Protein AF-A0A8A1M242-F1 (afdb_monomer_lite)

Structure (mmCIF, N/CA/C/O backbone):
data_AF-A0A8A1M242-F1
#
_entry.id   AF-A0A8A1M242-F1
#
loop_
_atom_site.group_PDB
_atom_site.id
_atom_site.type_symbol
_atom_site.label_atom_id
_atom_site.label_alt_id
_atom_site.label_comp_id
_atom_site.label_asym_id
_atom_site.label_entity_id
_atom_site.label_seq_id
_atom_site.pdbx_PDB_ins_code
_atom_site.Cartn_x
_atom_site.Cartn_y
_atom_site.Cartn_z
_atom_site.occupancy
_atom_site.B_iso_or_equiv
_atom_site.auth_seq_id
_atom_site.auth_comp_id
_atom_site.auth_asym_id
_atom_site.auth_atom_id
_atom_site.pdbx_PDB_model_num
ATOM 1 N N . MET A 1 1 ? -30.948 -36.887 -4.371 1.00 48.62 1 MET A N 1
ATOM 2 C CA . MET A 1 1 ? -30.759 -35.606 -3.647 1.00 48.62 1 MET A CA 1
ATOM 3 C C . MET A 1 1 ? -30.491 -34.447 -4.625 1.00 48.62 1 MET A C 1
ATOM 5 O O . MET A 1 1 ? -29.521 -33.726 -4.462 1.00 48.62 1 MET A O 1
ATOM 9 N N . THR A 1 2 ? -31.333 -34.238 -5.645 1.00 55.94 2 THR A N 1
ATOM 10 C CA . THR A 1 2 ? -31.097 -33.235 -6.718 1.00 55.94 2 THR A CA 1
ATOM 11 C C . THR A 1 2 ? -32.214 -32.189 -6.853 1.00 55.94 2 THR A C 1
ATOM 13 O O . THR A 1 2 ? -31.964 -31.091 -7.342 1.00 55.94 2 THR A O 1
ATOM 16 N N . SER A 1 3 ? -33.420 -32.447 -6.335 1.00 54.94 3 SER A N 1
ATOM 17 C CA . SER A 1 3 ? -34.558 -31.514 -6.439 1.00 54.94 3 SER A CA 1
ATOM 18 C C . SER A 1 3 ? -34.415 -30.244 -5.586 1.00 54.94 3 SER A C 1
ATOM 20 O O . SER A 1 3 ? -34.925 -29.191 -5.954 1.00 54.94 3 SER A O 1
ATOM 22 N N . HIS A 1 4 ? -33.683 -30.303 -4.467 1.00 60.66 4 HIS A N 1
ATOM 23 C CA . HIS A 1 4 ? -33.480 -29.142 -3.586 1.00 60.66 4 HIS A CA 1
ATOM 24 C C . HIS A 1 4 ? -32.588 -28.062 -4.225 1.00 60.66 4 HIS A C 1
ATOM 26 O O . HIS A 1 4 ? -32.763 -26.873 -3.965 1.00 60.66 4 HIS A O 1
ATOM 32 N N . HIS A 1 5 ? -31.654 -28.473 -5.090 1.00 63.88 5 HIS A N 1
ATOM 33 C CA . HIS A 1 5 ? -30.731 -27.570 -5.777 1.00 63.88 5 HIS A CA 1
ATOM 34 C C . HIS A 1 5 ? -31.427 -26.797 -6.908 1.00 63.88 5 HIS A C 1
ATOM 36 O O . HIS A 1 5 ? -31.268 -25.582 -7.012 1.00 63.88 5 HIS A O 1
ATOM 42 N N . MET A 1 6 ? -32.288 -27.471 -7.680 1.00 62.22 6 MET A N 1
ATOM 43 C CA . MET A 1 6 ? -33.086 -26.837 -8.738 1.00 62.22 6 MET A CA 1
ATOM 44 C C . MET A 1 6 ? -34.049 -25.781 -8.176 1.00 62.22 6 MET A C 1
ATOM 46 O O . MET A 1 6 ? -34.110 -24.669 -8.693 1.00 62.22 6 MET A O 1
ATOM 50 N N . ASN A 1 7 ? -34.719 -26.073 -7.055 1.00 66.94 7 ASN A N 1
ATOM 51 C CA . ASN A 1 7 ? -35.628 -25.121 -6.406 1.00 66.94 7 ASN A CA 1
ATOM 52 C C . ASN A 1 7 ? -34.893 -23.894 -5.832 1.00 66.94 7 ASN A C 1
ATOM 54 O O . ASN A 1 7 ? -35.428 -22.783 -5.854 1.00 66.94 7 ASN A O 1
ATOM 58 N N . SER A 1 8 ? -33.655 -24.071 -5.356 1.00 67.56 8 SER A N 1
ATOM 59 C CA . SER A 1 8 ? -32.801 -22.969 -4.891 1.00 67.56 8 SER A CA 1
ATOM 60 C C . SER A 1 8 ? -32.430 -22.026 -6.040 1.00 67.56 8 SER A C 1
ATOM 62 O O . SER A 1 8 ? -32.587 -20.808 -5.926 1.00 67.56 8 SER A O 1
ATOM 64 N N . PHE A 1 9 ? -32.040 -22.582 -7.191 1.00 77.88 9 PHE A N 1
ATOM 65 C CA . PHE A 1 9 ? -31.664 -21.797 -8.366 1.00 77.88 9 PHE A CA 1
ATOM 66 C C . PHE A 1 9 ? -32.850 -21.022 -8.953 1.00 77.88 9 PHE A C 1
ATOM 68 O O . PHE A 1 9 ? -32.743 -19.823 -9.204 1.00 77.88 9 PHE A O 1
ATOM 75 N N . THR A 1 10 ? -34.023 -21.652 -9.070 1.00 81.69 10 THR A N 1
ATOM 76 C CA . THR A 1 10 ? -35.249 -20.966 -9.516 1.00 81.69 10 THR A CA 1
ATOM 77 C C . THR A 1 10 ? -35.659 -19.837 -8.564 1.00 81.69 10 THR A C 1
ATOM 79 O O . THR A 1 10 ? -36.164 -18.806 -9.004 1.00 81.69 10 THR A O 1
ATOM 82 N N . THR A 1 11 ? -35.416 -19.993 -7.261 1.00 84.00 11 THR A N 1
ATOM 83 C CA . THR A 1 11 ? -35.696 -18.945 -6.266 1.00 84.00 11 THR A CA 1
ATOM 84 C C . THR A 1 11 ? -34.719 -17.776 -6.390 1.00 84.00 11 THR A C 1
ATOM 86 O O . THR A 1 11 ? -35.129 -16.619 -6.304 1.00 84.00 11 THR A O 1
ATOM 89 N N . LEU A 1 12 ? -33.437 -18.059 -6.632 1.00 78.25 12 LEU A N 1
ATOM 90 C CA . LEU A 1 12 ? -32.413 -17.041 -6.876 1.00 78.25 12 LEU A CA 1
ATOM 91 C C . LEU A 1 12 ? -32.705 -16.241 -8.149 1.00 78.25 12 LEU A C 1
ATOM 93 O O . LEU A 1 12 ? -32.647 -15.014 -8.104 1.00 78.25 12 LEU A O 1
ATOM 97 N N . ILE A 1 13 ? -33.095 -16.911 -9.237 1.00 85.94 13 ILE A N 1
ATOM 98 C CA . ILE A 1 13 ? -33.468 -16.256 -10.500 1.00 85.94 13 ILE A CA 1
ATOM 99 C C . ILE A 1 13 ? -34.644 -15.301 -10.288 1.00 85.94 13 ILE A C 1
ATOM 101 O O . ILE A 1 13 ? -34.537 -14.125 -10.617 1.00 85.94 13 ILE A O 1
ATOM 105 N N . LYS A 1 14 ? -35.727 -15.757 -9.647 1.00 85.44 14 LYS A N 1
ATOM 106 C CA . LYS A 1 14 ? -36.902 -14.906 -9.392 1.00 85.44 14 LYS A CA 1
ATOM 107 C C . LYS A 1 14 ? -36.576 -13.694 -8.516 1.00 85.44 14 LYS A C 1
ATOM 109 O O . LYS A 1 14 ? -37.134 -12.618 -8.711 1.00 85.44 14 LYS A O 1
ATOM 114 N N . ARG A 1 15 ? -35.670 -13.847 -7.541 1.00 86.56 15 ARG A N 1
ATOM 115 C CA . ARG A 1 15 ? -35.213 -12.725 -6.702 1.00 86.56 15 ARG A CA 1
ATOM 116 C C . ARG A 1 15 ? -34.335 -11.748 -7.478 1.00 86.56 15 ARG A C 1
ATOM 118 O O . ARG A 1 15 ? -34.424 -10.552 -7.218 1.00 86.56 15 ARG A O 1
ATOM 125 N N . LEU A 1 16 ? -33.518 -12.243 -8.406 1.00 74.38 16 LEU A N 1
ATOM 126 C CA . LEU A 1 16 ? -32.710 -11.412 -9.296 1.00 74.38 16 LEU A CA 1
ATOM 127 C C . LEU A 1 16 ? -33.595 -10.616 -10.254 1.00 74.38 16 LEU A C 1
ATOM 129 O O . LEU A 1 16 ? -33.454 -9.400 -10.298 1.00 74.38 16 LEU A O 1
ATOM 133 N N . GLU A 1 17 ? -34.562 -11.261 -10.910 1.00 85.62 17 GLU A N 1
ATOM 134 C CA . GLU A 1 17 ? -35.520 -10.594 -11.803 1.00 85.62 17 GLU A CA 1
ATOM 135 C C . GLU A 1 17 ? -36.321 -9.504 -11.073 1.00 85.62 17 GLU A C 1
ATOM 137 O O . GLU A 1 17 ? -36.442 -8.382 -11.567 1.00 85.62 17 GLU A O 1
ATOM 142 N N . ALA A 1 18 ? -36.789 -9.788 -9.851 1.00 81.31 18 ALA A N 1
ATOM 143 C CA . ALA A 1 18 ? -37.484 -8.805 -9.018 1.00 81.31 18 ALA A CA 1
ATOM 144 C C . ALA A 1 18 ? -36.582 -7.632 -8.585 1.00 81.31 18 ALA A C 1
ATOM 146 O O . ALA A 1 18 ? -37.064 -6.511 -8.411 1.00 81.31 18 ALA A O 1
ATOM 147 N N . ALA A 1 19 ? -35.281 -7.870 -8.395 1.00 68.19 19 ALA A N 1
ATOM 148 C CA . ALA A 1 19 ? -34.331 -6.820 -8.042 1.00 68.19 19 ALA A CA 1
ATOM 149 C C . ALA A 1 19 ? -34.019 -5.906 -9.238 1.00 68.19 19 ALA A C 1
ATOM 151 O O . ALA A 1 19 ? -33.952 -4.691 -9.056 1.00 68.19 19 ALA A O 1
ATOM 152 N N . THR A 1 20 ? -33.884 -6.457 -10.449 1.00 74.38 20 THR A N 1
ATOM 153 C CA . THR A 1 20 ? -33.699 -5.664 -11.677 1.00 74.38 20 THR A CA 1
ATOM 154 C C . THR A 1 20 ? -34.943 -4.864 -12.044 1.00 74.38 20 THR A C 1
ATOM 156 O O . THR A 1 20 ? -34.809 -3.682 -12.334 1.00 74.38 20 THR A O 1
ATOM 159 N N . SER A 1 21 ? -36.147 -5.432 -11.908 1.00 84.00 21 SER A N 1
ATOM 160 C CA . SER A 1 21 ? -37.397 -4.696 -12.158 1.00 84.00 21 SER A CA 1
ATOM 161 C C . SER A 1 21 ? -37.551 -3.481 -11.231 1.00 84.00 21 SER A C 1
ATOM 163 O O . SER A 1 21 ? -37.902 -2.397 -11.686 1.00 84.00 21 SER A O 1
ATOM 165 N N . ARG A 1 22 ? -37.181 -3.608 -9.947 1.00 77.38 22 ARG A N 1
ATOM 166 C CA . ARG A 1 22 ? -37.160 -2.461 -9.018 1.00 77.38 22 ARG A CA 1
ATOM 167 C C . ARG A 1 22 ? -36.118 -1.408 -9.390 1.00 77.38 22 ARG A C 1
ATOM 169 O O . ARG A 1 22 ? -36.325 -0.231 -9.115 1.00 77.38 22 ARG A O 1
ATOM 176 N N . LEU A 1 23 ? -34.988 -1.816 -9.968 1.00 70.12 23 LEU A N 1
ATOM 177 C CA . LEU A 1 23 ? -33.951 -0.885 -10.411 1.00 70.12 23 LEU A CA 1
ATOM 178 C 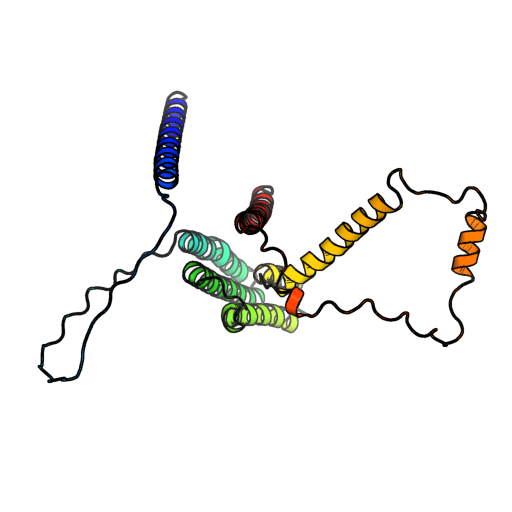C . LEU A 1 23 ? -34.400 -0.101 -11.651 1.00 70.12 23 LEU A C 1
ATOM 180 O O . LEU A 1 23 ? -34.137 1.096 -11.739 1.00 70.12 23 LEU A O 1
ATOM 184 N N . GLU A 1 24 ? -35.102 -0.764 -12.568 1.00 81.88 24 GLU A N 1
ATOM 185 C CA . GLU A 1 24 ? -35.670 -0.156 -13.774 1.00 81.88 24 GLU A CA 1
ATOM 186 C C . GLU A 1 24 ? -36.802 0.827 -13.433 1.00 81.88 24 GLU A C 1
ATOM 188 O O . GLU A 1 24 ? -36.799 1.943 -13.953 1.00 81.88 24 GLU A O 1
ATOM 193 N N . ASP A 1 25 ? -37.675 0.501 -12.472 1.00 66.50 25 ASP A N 1
ATOM 194 C CA . ASP A 1 25 ? -38.709 1.428 -11.974 1.00 66.50 25 ASP A CA 1
ATOM 195 C C . ASP A 1 25 ? -38.108 2.686 -11.319 1.00 66.50 25 ASP A C 1
ATOM 197 O O . ASP A 1 25 ? -38.601 3.802 -11.503 1.00 66.50 25 ASP A O 1
ATOM 201 N N . MET A 1 26 ? -37.008 2.539 -10.572 1.00 63.91 26 MET A N 1
ATOM 202 C CA . MET A 1 26 ? -36.305 3.689 -9.990 1.00 63.91 26 MET A CA 1
ATOM 203 C C . MET A 1 26 ? -35.600 4.540 -11.052 1.00 63.91 26 MET A C 1
ATOM 205 O O . MET A 1 26 ? -35.551 5.762 -10.914 1.00 63.91 26 MET A O 1
ATOM 209 N N . ALA A 1 27 ? -35.065 3.919 -12.106 1.00 64.38 27 ALA A N 1
ATOM 210 C CA . ALA A 1 27 ? -34.426 4.633 -13.208 1.00 64.38 27 ALA A CA 1
ATOM 211 C C . ALA A 1 27 ? -35.451 5.421 -14.044 1.00 64.38 27 ALA A C 1
ATOM 213 O O . ALA A 1 27 ? -35.213 6.591 -14.345 1.00 64.38 27 ALA A O 1
ATOM 214 N N . ALA A 1 28 ? -36.619 4.834 -14.323 1.00 69.31 28 ALA A N 1
ATOM 215 C CA . ALA A 1 28 ? -37.710 5.497 -15.041 1.00 69.31 28 ALA A CA 1
ATOM 216 C C . ALA A 1 28 ? -38.278 6.706 -14.272 1.00 69.31 28 ALA A C 1
ATOM 218 O O . ALA A 1 28 ? -38.616 7.729 -14.868 1.00 69.31 28 ALA A O 1
ATOM 219 N N . SER A 1 29 ? -38.322 6.628 -12.937 1.00 61.94 29 SER A N 1
ATOM 220 C CA . SER A 1 29 ? -38.710 7.756 -12.075 1.00 61.94 29 SER A CA 1
ATOM 221 C C . SER A 1 29 ? -37.699 8.916 -12.125 1.00 61.94 29 SER A C 1
ATOM 223 O O . SER A 1 29 ? -38.072 10.090 -12.042 1.00 61.94 29 SER A O 1
ATOM 225 N N . LEU A 1 30 ? -36.413 8.609 -12.335 1.00 57.72 30 LEU A N 1
ATOM 226 C CA . LEU A 1 30 ? -35.355 9.616 -12.442 1.00 57.72 30 LEU A CA 1
ATOM 227 C C . LEU A 1 30 ? -35.361 10.341 -13.801 1.00 57.72 30 LEU A C 1
ATOM 229 O O . LEU A 1 30 ? -35.019 11.520 -13.856 1.00 57.72 30 LEU A O 1
ATOM 233 N N . GLU A 1 31 ? -35.777 9.671 -14.880 1.00 53.44 31 GLU A N 1
ATOM 234 C CA . GLU A 1 31 ? -35.893 10.277 -16.218 1.00 53.44 31 GLU A CA 1
ATOM 235 C C . GLU A 1 31 ? -37.149 11.149 -16.393 1.00 53.44 31 GLU A C 1
ATOM 237 O O . GLU A 1 31 ? -37.150 12.053 -17.226 1.00 53.44 31 GLU A O 1
ATOM 242 N N . ALA A 1 32 ? -38.188 10.962 -15.572 1.00 50.41 32 ALA A N 1
ATOM 243 C CA . ALA A 1 32 ? -39.408 11.779 -15.610 1.00 50.41 32 ALA A CA 1
ATOM 244 C C . ALA A 1 32 ? -39.284 13.146 -14.895 1.00 50.41 32 ALA A C 1
ATOM 246 O O . ALA A 1 32 ? -40.217 13.949 -14.921 1.00 50.41 32 ALA A O 1
ATOM 247 N N . SER A 1 33 ? -38.139 13.433 -14.267 1.00 45.66 33 SER A N 1
ATOM 248 C CA . SER A 1 33 ? -37.928 14.617 -13.424 1.00 45.66 33 SER A CA 1
ATOM 249 C C . SER A 1 33 ? -37.010 15.653 -14.086 1.00 45.66 33 SER A C 1
ATOM 251 O O . SER A 1 33 ? -35.925 15.927 -13.587 1.00 45.66 33 SER A O 1
ATOM 253 N N . ASN A 1 34 ? -37.441 16.243 -15.203 1.00 47.62 34 ASN A N 1
ATOM 254 C CA . ASN A 1 34 ? -36.868 17.487 -15.735 1.00 47.62 34 ASN A CA 1
ATOM 255 C C . ASN A 1 34 ? -37.971 18.355 -16.360 1.00 47.62 34 ASN A C 1
ATOM 257 O O . ASN A 1 34 ? -38.627 17.915 -17.306 1.00 47.62 34 ASN A O 1
ATOM 261 N N . PRO A 1 35 ? -38.113 19.613 -15.909 1.00 45.44 35 PRO A N 1
ATOM 262 C CA . PRO A 1 35 ? -38.472 20.684 -16.826 1.00 45.44 35 PRO A CA 1
ATOM 263 C C . PRO A 1 35 ? -37.499 21.873 -16.756 1.00 45.44 35 PRO A C 1
ATOM 265 O O . PRO A 1 35 ? -36.984 22.254 -15.706 1.00 45.44 35 PRO A O 1
ATOM 268 N N . ASP A 1 36 ? -37.276 22.437 -17.937 1.00 37.28 36 ASP A N 1
ATOM 269 C CA . ASP A 1 36 ? -36.370 23.523 -18.301 1.00 37.28 36 ASP A CA 1
ATOM 270 C C . ASP A 1 36 ? -36.993 24.926 -18.053 1.00 37.28 36 ASP A C 1
ATOM 272 O O . ASP A 1 36 ? -38.059 25.210 -18.591 1.00 37.28 36 ASP A O 1
ATOM 276 N N . SER A 1 37 ? -36.279 25.789 -17.301 1.00 36.69 37 SER A N 1
ATOM 277 C CA . SER A 1 37 ? -36.134 27.277 -17.398 1.00 36.69 37 SER A CA 1
ATOM 278 C C . SER A 1 37 ? -37.372 28.249 -17.304 1.00 36.69 37 SER A C 1
ATOM 280 O O . SER A 1 37 ? -38.507 27.796 -17.244 1.00 36.69 37 SER A O 1
ATOM 282 N N . PRO A 1 38 ? -37.221 29.611 -17.278 1.00 54.28 38 PRO A N 1
ATOM 283 C CA . PRO A 1 38 ? -36.787 30.461 -16.138 1.00 54.28 38 PRO A CA 1
ATOM 284 C C . PRO A 1 38 ? -37.611 31.785 -15.889 1.00 54.28 38 PRO A C 1
ATOM 286 O O . PRO A 1 38 ? -38.424 32.187 -16.710 1.00 54.28 38 PRO A O 1
ATOM 289 N N . ALA A 1 39 ? -37.262 32.514 -14.802 1.00 33.06 39 ALA A N 1
ATOM 290 C CA . ALA A 1 39 ? -37.393 33.977 -14.519 1.00 33.06 39 ALA A CA 1
ATOM 291 C C . ALA A 1 39 ? -38.750 34.648 -14.138 1.00 33.06 39 ALA A C 1
ATOM 293 O O . ALA A 1 39 ? -39.709 34.581 -14.896 1.00 33.06 39 ALA A O 1
ATOM 294 N N . ALA A 1 40 ? -38.769 35.411 -13.016 1.00 32.16 40 ALA A N 1
ATOM 295 C CA . ALA A 1 40 ? -39.147 36.849 -12.913 1.00 32.16 40 ALA A CA 1
ATOM 296 C C . ALA A 1 40 ? -39.287 37.378 -11.450 1.00 32.16 40 ALA A C 1
ATOM 298 O O . ALA A 1 40 ? -39.690 36.654 -10.545 1.00 32.16 40 ALA A O 1
ATOM 299 N N . ASP A 1 41 ? -38.935 38.663 -11.289 1.00 28.91 41 ASP A N 1
ATOM 300 C CA . ASP A 1 41 ? -38.817 39.567 -10.123 1.00 28.91 41 ASP A CA 1
ATOM 301 C C . ASP A 1 41 ? -40.033 39.796 -9.188 1.00 28.91 41 ASP A C 1
ATOM 303 O O . ASP A 1 41 ? -41.182 39.624 -9.589 1.00 28.91 41 ASP A O 1
ATOM 307 N N . GLY A 1 42 ? -39.780 40.361 -7.982 1.00 29.91 42 GLY A N 1
ATOM 308 C CA . GLY A 1 42 ? -40.822 41.062 -7.196 1.00 29.91 42 GLY A CA 1
ATOM 309 C C . GLY A 1 42 ? -40.579 41.432 -5.710 1.00 29.91 42 GLY A C 1
ATOM 310 O O . GLY A 1 42 ? -41.264 40.904 -4.850 1.00 29.91 42 GLY A O 1
ATOM 311 N N . ILE A 1 43 ? -39.624 42.332 -5.426 1.00 30.19 43 ILE A N 1
ATOM 312 C CA . ILE A 1 43 ? -39.583 43.492 -4.474 1.00 30.19 43 ILE A CA 1
ATOM 313 C C . ILE A 1 43 ? -40.368 43.524 -3.111 1.00 30.19 43 ILE A C 1
ATOM 315 O O . ILE A 1 43 ? -41.578 43.340 -3.067 1.00 30.19 43 ILE A O 1
ATOM 319 N N . ALA A 1 44 ? -39.654 44.060 -2.084 1.00 32.31 44 ALA A N 1
ATOM 320 C CA . ALA A 1 44 ? -40.051 44.828 -0.859 1.00 32.31 44 ALA A CA 1
ATOM 321 C C . ALA A 1 44 ? -40.497 44.078 0.426 1.00 32.31 44 ALA A C 1
ATOM 323 O O . ALA A 1 44 ? -41.229 43.107 0.354 1.00 32.31 44 ALA A O 1
ATOM 324 N N . ALA A 1 45 ? -40.185 44.500 1.667 1.00 30.20 45 ALA A N 1
ATOM 325 C CA . ALA A 1 45 ? -39.348 45.569 2.242 1.00 30.20 45 ALA A CA 1
ATOM 326 C C . ALA A 1 45 ? -39.240 45.391 3.785 1.00 30.20 45 ALA A C 1
ATOM 328 O O . ALA A 1 45 ? -40.153 44.845 4.394 1.00 30.20 45 ALA A O 1
ATOM 329 N N . SER A 1 46 ? -38.187 45.989 4.375 1.00 30.75 46 SER A N 1
ATOM 330 C CA . SER A 1 46 ? -38.030 46.470 5.773 1.00 30.75 46 SER A CA 1
ATOM 331 C C . SER A 1 46 ? -38.066 45.477 6.947 1.00 30.75 46 SER A C 1
ATOM 333 O O . SER A 1 46 ? -38.768 44.484 6.920 1.00 30.75 46 SER A O 1
ATOM 335 N N . ALA A 1 47 ? -37.473 45.724 8.117 1.00 30.83 47 ALA A N 1
ATOM 336 C CA . ALA A 1 47 ? -36.329 46.494 8.615 1.00 30.83 47 ALA A CA 1
ATOM 337 C C . ALA A 1 47 ? -36.296 46.230 10.146 1.00 30.83 47 ALA A C 1
ATOM 339 O O . ALA A 1 47 ? -37.345 46.050 10.753 1.00 30.83 47 ALA A O 1
ATOM 340 N N . VAL A 1 48 ? -35.097 46.268 10.741 1.00 28.53 48 VAL A N 1
ATOM 341 C CA . VAL A 1 48 ? -34.743 46.502 12.164 1.00 28.53 48 VAL A CA 1
ATOM 342 C C . VAL A 1 48 ? -35.312 45.644 13.320 1.00 28.53 48 VAL A C 1
ATOM 344 O O . VAL A 1 48 ? -36.464 45.731 13.709 1.00 28.53 48 VAL A O 1
ATOM 347 N N . SER A 1 49 ? -34.354 44.989 13.994 1.00 36.50 49 SER A N 1
ATOM 348 C CA . SER A 1 49 ? -34.003 45.142 15.421 1.00 36.50 49 SER A CA 1
ATOM 349 C C . SER A 1 49 ? -35.068 44.889 16.498 1.00 36.50 49 SER A C 1
ATOM 351 O O . SER A 1 49 ? -35.903 45.743 16.765 1.00 36.50 49 SER A O 1
ATOM 353 N N . ALA A 1 50 ? -34.913 43.785 17.236 1.00 30.91 50 ALA A N 1
ATOM 354 C CA . ALA A 1 50 ? -34.790 43.784 18.701 1.00 30.91 50 ALA A CA 1
ATOM 355 C C . ALA A 1 50 ? -34.673 42.342 19.219 1.00 30.91 50 ALA A C 1
ATOM 357 O O . ALA A 1 50 ? -35.562 41.518 19.026 1.00 30.91 50 ALA A O 1
ATOM 358 N N . SER A 1 51 ? -33.584 42.058 19.931 1.00 40.81 51 SER A N 1
ATOM 359 C CA . SER A 1 51 ? -33.531 40.946 20.878 1.00 40.81 51 SER A CA 1
ATOM 360 C C . SER A 1 51 ? -34.229 41.380 22.168 1.00 40.81 51 SER A C 1
ATOM 362 O O . SER A 1 51 ? -33.935 42.464 22.678 1.00 40.81 51 SER A O 1
ATOM 364 N N . PRO A 1 52 ? -35.098 40.531 22.731 1.00 38.59 52 PRO A N 1
ATOM 365 C CA . PRO A 1 52 ? -35.046 40.328 24.166 1.00 38.59 52 PRO A CA 1
ATOM 366 C C . PRO A 1 52 ? -34.925 38.843 24.508 1.00 38.59 52 PRO A C 1
ATOM 368 O O . PRO A 1 52 ? -35.691 37.979 24.089 1.00 38.59 52 PRO A O 1
ATOM 371 N N . LYS A 1 53 ? -33.929 38.599 25.349 1.00 36.53 53 LYS A N 1
ATOM 372 C CA . LYS A 1 53 ? -33.651 37.395 26.119 1.00 36.53 53 LYS A CA 1
ATOM 373 C C . LYS A 1 53 ? -34.908 36.915 26.860 1.00 36.53 53 LYS A C 1
ATOM 375 O O . LYS A 1 53 ? -35.353 37.573 27.795 1.00 36.53 53 LYS A O 1
ATOM 380 N N . ALA A 1 54 ? -35.411 35.739 26.492 1.00 33.00 54 ALA A N 1
ATOM 381 C CA . ALA A 1 54 ? -36.326 34.947 27.304 1.00 33.00 54 ALA A CA 1
ATOM 382 C C . ALA A 1 54 ? -35.719 33.555 27.521 1.00 33.00 54 ALA A C 1
ATOM 384 O O . ALA A 1 54 ? -35.379 32.836 26.587 1.00 33.00 54 ALA A O 1
ATOM 385 N N . THR A 1 55 ? -35.533 33.227 28.792 1.00 37.38 55 THR A N 1
ATOM 386 C CA . THR A 1 55 ? -35.179 31.920 29.339 1.00 37.38 55 THR A CA 1
ATOM 387 C C . THR A 1 55 ? -36.173 30.841 28.910 1.00 37.38 55 THR A C 1
ATOM 389 O O . THR A 1 55 ? -37.342 30.908 29.283 1.00 37.38 55 THR A O 1
ATOM 392 N N . SER A 1 56 ? -35.690 29.803 28.226 1.00 34.72 56 SER A N 1
ATOM 393 C CA . SER A 1 56 ? -36.348 28.496 28.152 1.00 34.72 56 SER A CA 1
ATOM 394 C C . SER A 1 56 ? -35.322 27.394 28.415 1.00 34.72 56 SER A C 1
ATOM 396 O O . SER A 1 56 ? -34.228 27.403 27.854 1.00 34.72 56 SER A O 1
ATOM 398 N N . SER A 1 57 ? -35.693 26.489 29.312 1.00 37.50 57 SER A N 1
ATOM 399 C CA . SER A 1 57 ? -34.949 25.343 29.835 1.00 37.50 57 SER A CA 1
ATOM 400 C C . SER A 1 57 ? -34.303 24.437 28.767 1.00 37.50 57 SER A C 1
ATOM 402 O O . SER A 1 57 ? -34.718 24.466 27.607 1.00 37.50 57 SER A O 1
ATOM 404 N N . PRO A 1 58 ? -33.318 23.592 29.137 1.00 39.12 58 PRO A N 1
ATOM 405 C CA . PRO A 1 58 ? -32.607 22.737 28.192 1.00 39.12 58 PRO A CA 1
ATOM 406 C C . PRO A 1 58 ? -33.541 21.661 27.631 1.00 39.12 58 PRO A C 1
ATOM 408 O O . PRO A 1 58 ? -34.080 20.843 28.376 1.00 39.12 58 PRO A O 1
ATOM 411 N N . VAL A 1 59 ? -33.702 21.647 26.309 1.00 38.72 59 VAL A N 1
ATOM 412 C CA . VAL A 1 59 ? -34.216 20.485 25.580 1.00 38.72 59 VAL A CA 1
ATOM 413 C C . VAL A 1 59 ? -33.189 19.355 25.755 1.00 38.72 59 VAL A C 1
ATOM 415 O O . VAL A 1 59 ? -32.005 19.587 25.496 1.00 38.72 59 VAL A O 1
ATOM 418 N N . PRO A 1 60 ? -33.585 18.152 26.213 1.00 50.03 60 PRO A N 1
ATOM 419 C CA . PRO A 1 60 ? -32.695 16.997 26.225 1.00 50.03 60 PRO A CA 1
ATOM 420 C C . PRO A 1 60 ? -32.191 16.747 24.797 1.00 50.03 60 PRO A C 1
ATOM 422 O O . PRO A 1 60 ? -33.015 16.746 23.878 1.00 50.03 60 PRO A O 1
ATOM 425 N N . PRO A 1 61 ? -30.882 16.547 24.566 1.00 46.78 61 PRO A N 1
ATOM 426 C CA . PRO A 1 61 ? -30.402 16.197 23.240 1.00 46.78 61 PRO A CA 1
ATOM 427 C C . PRO A 1 61 ? -31.094 14.901 22.813 1.00 46.78 61 PRO A C 1
ATOM 429 O O . PRO A 1 61 ? -31.041 13.894 23.521 1.00 46.78 61 PRO A O 1
ATOM 432 N N . ALA A 1 62 ? -31.779 14.954 21.669 1.00 43.50 62 ALA A N 1
ATOM 433 C CA . ALA A 1 62 ? -32.274 13.764 20.999 1.00 43.50 62 ALA A CA 1
ATOM 434 C C . ALA A 1 62 ? -31.116 12.755 20.900 1.00 43.50 62 ALA A C 1
ATOM 436 O O . ALA A 1 62 ? -29.992 13.171 20.598 1.00 43.50 62 ALA A O 1
ATOM 437 N N . PRO A 1 63 ? -31.345 11.462 21.190 1.00 44.56 63 PRO A N 1
ATOM 438 C CA . PRO A 1 63 ? -30.291 10.466 21.112 1.00 44.56 63 PRO A CA 1
ATOM 439 C C . PRO A 1 63 ? -29.699 10.501 19.707 1.00 44.56 63 PRO A C 1
ATOM 441 O O . PRO A 1 63 ? -30.407 10.299 18.720 1.00 44.56 63 PRO A O 1
ATOM 444 N N . SER A 1 64 ? -28.405 10.808 19.633 1.00 48.31 64 SER A N 1
ATOM 445 C CA . SER A 1 64 ? -27.606 10.718 18.422 1.00 48.31 64 SER A CA 1
ATOM 446 C C . SER A 1 64 ? -27.829 9.335 17.827 1.00 48.31 64 SER A C 1
ATOM 448 O O . SER A 1 64 ? -27.372 8.338 18.387 1.00 48.31 64 SER A O 1
ATOM 450 N N . VAL A 1 65 ? -28.573 9.257 16.724 1.00 47.34 65 VAL A N 1
ATOM 451 C CA . VAL A 1 65 ? -28.650 8.037 15.928 1.00 47.34 65 VAL A CA 1
ATOM 452 C C . VAL A 1 65 ? -27.229 7.805 15.439 1.00 47.34 65 VAL A C 1
ATOM 454 O O . VAL A 1 65 ? -26.734 8.531 14.579 1.00 47.34 65 VAL A O 1
ATOM 457 N N . VAL A 1 66 ? -26.533 6.863 16.074 1.00 53.50 66 VAL A N 1
ATOM 458 C CA . VAL A 1 66 ? -25.251 6.361 15.595 1.00 53.50 66 VAL A CA 1
ATOM 459 C C . VAL A 1 66 ? -25.579 5.675 14.281 1.00 53.50 66 VAL A C 1
ATOM 461 O O . VAL A 1 66 ? -26.070 4.549 14.269 1.00 53.50 66 VAL A O 1
ATOM 464 N N . GLU A 1 67 ? -25.435 6.414 13.184 1.00 59.06 67 GLU A N 1
ATOM 465 C CA . GLU A 1 67 ? -25.608 5.875 11.846 1.00 59.06 67 GLU A CA 1
ATOM 466 C C . GLU A 1 67 ? -24.647 4.684 11.715 1.00 59.06 67 GLU A C 1
ATOM 468 O O . GLU A 1 67 ? -23.445 4.855 11.968 1.00 59.06 67 GLU A O 1
ATOM 473 N N . PRO A 1 68 ? -25.161 3.474 11.425 1.00 66.50 68 PRO A N 1
ATOM 474 C CA . PRO A 1 68 ? -24.312 2.305 11.296 1.00 66.50 68 PRO A CA 1
ATOM 475 C C . PRO A 1 68 ? -23.225 2.572 10.246 1.00 66.50 68 PRO A C 1
ATOM 477 O O . PRO A 1 68 ? -23.482 3.292 9.274 1.00 66.50 68 PRO A O 1
ATOM 480 N N . PRO A 1 69 ? -21.999 2.051 10.442 1.00 73.38 69 PRO A N 1
ATOM 481 C CA . PRO A 1 69 ? -20.912 2.271 9.502 1.00 73.38 69 PRO A CA 1
ATOM 482 C C . PRO A 1 69 ? -21.348 1.896 8.078 1.00 73.38 69 PRO A C 1
ATOM 484 O O . PRO A 1 69 ? -22.062 0.911 7.897 1.00 73.38 69 PRO A O 1
ATOM 487 N N . PRO A 1 70 ? -20.928 2.646 7.046 1.00 86.94 70 PRO A N 1
ATOM 488 C CA . PRO A 1 70 ? -21.203 2.257 5.671 1.00 86.94 70 PRO A CA 1
ATOM 489 C C . PRO A 1 70 ? -20.706 0.833 5.409 1.00 86.94 70 PRO A C 1
ATOM 491 O O . PRO A 1 70 ? -19.620 0.476 5.865 1.00 86.94 70 PRO A O 1
ATOM 494 N N . ARG A 1 71 ? -21.444 0.050 4.616 1.00 89.50 71 ARG A N 1
ATOM 495 C CA . ARG A 1 71 ? -21.109 -1.348 4.286 1.00 89.50 71 ARG A CA 1
ATOM 496 C C . ARG A 1 71 ? -19.641 -1.554 3.885 1.00 89.50 71 ARG A C 1
ATOM 498 O O . ARG A 1 71 ? -19.030 -2.539 4.262 1.00 89.50 71 ARG A O 1
ATOM 505 N N . GLN A 1 72 ? -19.060 -0.618 3.137 1.00 89.50 72 GLN A N 1
ATOM 506 C CA . GLN A 1 72 ? -17.660 -0.665 2.703 1.00 89.50 72 GLN A CA 1
ATOM 507 C C . GLN A 1 72 ? -16.675 -0.676 3.881 1.00 89.50 72 GLN A C 1
ATOM 509 O O . GLN A 1 72 ? -15.611 -1.276 3.782 1.00 89.50 72 GLN A O 1
ATOM 514 N N . ILE A 1 73 ? -17.023 -0.003 4.978 1.00 91.88 73 ILE A N 1
ATOM 515 C CA . ILE A 1 73 ? -16.235 0.037 6.210 1.00 91.88 73 ILE A CA 1
ATOM 516 C C . ILE A 1 73 ? -16.449 -1.240 7.013 1.00 91.88 73 ILE A C 1
ATOM 518 O O . ILE A 1 73 ? -15.480 -1.771 7.533 1.00 91.88 73 ILE A O 1
ATOM 522 N N . GLU A 1 74 ? -17.669 -1.778 7.050 1.00 92.31 74 GLU A N 1
ATOM 523 C CA . GLU A 1 74 ? -17.940 -3.081 7.677 1.00 92.31 74 GLU A CA 1
ATOM 524 C C . GLU A 1 74 ? -17.171 -4.216 6.979 1.00 92.31 74 GLU A C 1
ATOM 526 O O . GLU A 1 74 ? -16.532 -5.035 7.639 1.00 92.31 74 GLU A O 1
ATOM 531 N N . ASP A 1 75 ? -17.174 -4.232 5.642 1.00 92.12 75 ASP A N 1
ATOM 532 C CA . ASP A 1 75 ? -16.421 -5.198 4.835 1.00 92.12 75 ASP A CA 1
ATOM 533 C C . ASP A 1 75 ? -14.900 -5.054 5.073 1.00 92.12 75 ASP A C 1
ATOM 535 O O . ASP A 1 75 ? -14.177 -6.052 5.143 1.00 92.12 75 ASP A O 1
ATOM 539 N N . PHE A 1 76 ? -14.405 -3.822 5.246 1.00 92.88 76 PHE A N 1
ATOM 540 C CA . PHE A 1 76 ? -12.996 -3.564 5.561 1.00 92.88 76 PHE A CA 1
ATOM 541 C C . PHE A 1 76 ? -12.638 -3.962 7.001 1.00 92.88 76 PHE A C 1
ATOM 543 O O . PHE A 1 76 ? -11.595 -4.569 7.232 1.00 92.88 76 PHE A O 1
ATOM 550 N N . ASP A 1 77 ? -13.527 -3.711 7.963 1.00 94.50 77 ASP A N 1
ATOM 551 C CA . ASP A 1 77 ? -13.378 -4.154 9.351 1.00 94.50 77 ASP A CA 1
ATOM 552 C C . ASP A 1 77 ? -13.334 -5.687 9.424 1.00 94.50 77 ASP A C 1
ATOM 554 O O . ASP A 1 77 ? -12.516 -6.257 10.149 1.00 94.50 77 ASP A O 1
ATOM 558 N N . ALA A 1 78 ? -14.147 -6.384 8.624 1.00 95.31 78 ALA A N 1
ATOM 559 C CA . ALA A 1 78 ? -14.077 -7.839 8.500 1.00 95.31 78 ALA A CA 1
ATOM 560 C C . ALA A 1 78 ? -12.728 -8.314 7.928 1.00 95.31 78 ALA A C 1
ATOM 562 O O . ALA A 1 78 ? -12.188 -9.317 8.400 1.00 95.31 78 ALA A O 1
ATOM 563 N N . LEU A 1 79 ? -12.157 -7.591 6.956 1.00 94.69 79 LEU A N 1
ATOM 564 C CA . LEU A 1 79 ? -10.826 -7.880 6.413 1.00 94.69 79 LEU A CA 1
ATOM 565 C C . LEU A 1 79 ? -9.733 -7.716 7.475 1.00 94.69 79 LEU A C 1
ATOM 567 O O . LEU A 1 79 ? -8.892 -8.607 7.611 1.00 94.69 79 LEU A O 1
ATOM 571 N N . ILE A 1 80 ? -9.764 -6.633 8.257 1.00 95.31 80 ILE A N 1
ATOM 572 C CA . ILE A 1 80 ? -8.805 -6.407 9.349 1.00 95.31 80 ILE A CA 1
ATOM 573 C C . ILE A 1 80 ? -8.913 -7.529 10.385 1.00 95.31 80 ILE A C 1
ATOM 575 O O . ILE A 1 80 ? -7.923 -8.198 10.683 1.00 95.31 80 ILE A O 1
ATOM 579 N N . ASN A 1 81 ? -10.126 -7.780 10.881 1.00 95.50 81 ASN A N 1
ATOM 580 C CA . ASN A 1 81 ? -10.375 -8.741 11.957 1.00 95.50 81 ASN A CA 1
ATOM 581 C C . ASN A 1 81 ? -10.069 -10.191 11.564 1.00 95.50 81 ASN A C 1
ATOM 583 O O . ASN A 1 81 ? -9.804 -11.026 12.428 1.00 95.50 81 ASN A O 1
ATOM 587 N N . LYS A 1 82 ? -10.143 -10.512 10.270 1.00 94.62 82 LYS A N 1
ATOM 588 C CA . LYS A 1 82 ? -9.869 -11.857 9.766 1.00 94.62 82 LYS A CA 1
ATOM 589 C C . LYS A 1 82 ? -8.432 -11.991 9.282 1.00 94.62 82 LYS A C 1
ATOM 591 O O . LYS A 1 82 ? -7.667 -12.761 9.852 1.00 94.62 82 LYS A O 1
ATOM 596 N N . GLU A 1 83 ? -8.067 -11.269 8.230 1.00 95.75 83 GLU A N 1
ATOM 597 C CA . GLU A 1 83 ? -6.813 -11.499 7.509 1.00 95.75 83 GLU A CA 1
ATOM 598 C C . GLU A 1 83 ? -5.628 -10.839 8.220 1.00 95.75 83 GLU A C 1
ATOM 600 O O . GLU A 1 83 ? -4.605 -11.487 8.453 1.00 95.75 83 GLU A O 1
ATOM 605 N N . VAL A 1 84 ? -5.774 -9.576 8.637 1.00 94.12 84 VAL A N 1
ATOM 606 C CA . VAL A 1 84 ? -4.686 -8.829 9.292 1.00 94.12 84 VAL A CA 1
ATOM 607 C C . VAL A 1 84 ? -4.428 -9.376 10.694 1.00 94.12 84 VAL A C 1
ATOM 609 O O . VAL A 1 84 ? -3.277 -9.615 11.060 1.00 94.12 84 VAL A O 1
ATOM 612 N N . THR A 1 85 ? -5.477 -9.672 11.465 1.00 95.88 85 THR A N 1
ATOM 613 C CA . THR A 1 85 ? -5.325 -10.333 12.769 1.00 95.88 85 THR A CA 1
ATOM 614 C C . THR A 1 85 ? -4.674 -11.708 12.629 1.00 95.88 85 THR A C 1
ATOM 616 O O . THR A 1 85 ? -3.742 -12.009 13.371 1.00 95.88 85 THR A O 1
ATOM 619 N N . ASN A 1 86 ? -5.080 -12.525 11.649 1.00 96.19 86 ASN A N 1
ATOM 620 C CA . ASN A 1 86 ? -4.432 -13.814 11.398 1.00 96.19 86 ASN A CA 1
ATOM 621 C C . ASN A 1 86 ? -2.942 -13.653 11.044 1.00 96.19 86 ASN A C 1
ATOM 623 O O . ASN A 1 86 ? -2.108 -14.405 11.547 1.00 96.19 86 ASN A O 1
ATOM 627 N N . PHE A 1 87 ? -2.578 -12.649 10.242 1.00 96.06 87 PHE A N 1
ATOM 628 C CA . PHE A 1 87 ? -1.176 -12.343 9.941 1.00 96.06 87 PHE A CA 1
ATOM 629 C C . PHE A 1 87 ? -0.365 -11.971 11.195 1.00 96.06 87 PHE A C 1
ATOM 631 O O . PHE A 1 87 ? 0.760 -12.454 11.371 1.00 96.06 87 PHE A O 1
ATOM 638 N N . VAL A 1 88 ? -0.941 -11.174 12.101 1.00 96.38 88 VAL A N 1
ATOM 639 C CA . VAL A 1 88 ? -0.320 -10.844 13.396 1.00 96.38 88 VAL A CA 1
ATOM 640 C C . VAL A 1 88 ? -0.158 -12.100 14.258 1.00 96.38 88 VAL A C 1
ATOM 642 O O . VAL A 1 88 ? 0.907 -12.315 14.837 1.00 96.38 88 VAL A O 1
ATOM 645 N N . GLU A 1 89 ? -1.168 -12.970 14.317 1.00 96.19 89 GLU A N 1
ATOM 646 C CA . GLU A 1 89 ? -1.085 -14.237 15.057 1.00 96.19 89 GLU A CA 1
ATOM 647 C C . GLU A 1 89 ? -0.022 -15.187 14.484 1.00 96.19 89 GLU A C 1
ATOM 649 O O . GLU A 1 89 ? 0.733 -15.800 15.242 1.00 96.19 89 GLU A O 1
ATOM 654 N N . LEU A 1 90 ? 0.094 -15.292 13.157 1.00 95.81 90 LEU A N 1
ATOM 655 C CA . LEU A 1 90 ? 1.142 -16.090 12.514 1.00 95.81 90 LEU A CA 1
ATOM 656 C C . LEU A 1 90 ? 2.532 -15.513 12.786 1.00 95.81 90 LEU A C 1
ATOM 658 O O . LEU A 1 90 ? 3.448 -16.274 13.098 1.00 95.81 90 LEU A O 1
ATOM 662 N N . SER A 1 91 ? 2.673 -14.187 12.765 1.00 95.25 91 SER A N 1
ATOM 663 C CA . SER A 1 91 ? 3.928 -13.499 13.088 1.00 95.25 91 SER A CA 1
ATOM 664 C C . SER A 1 91 ? 4.437 -13.837 14.495 1.00 95.25 91 SER A C 1
ATOM 666 O O . SER A 1 91 ? 5.644 -13.976 14.688 1.00 95.25 91 SER A O 1
ATOM 668 N N . LYS A 1 92 ? 3.547 -14.104 15.466 1.00 95.75 92 LYS A N 1
ATOM 669 C CA . LYS A 1 92 ? 3.944 -14.569 16.815 1.00 95.75 92 LYS A CA 1
ATOM 670 C C . LYS A 1 92 ? 4.694 -15.896 16.807 1.00 95.75 92 LYS A C 1
ATOM 672 O O . LYS A 1 92 ? 5.512 -16.126 17.692 1.00 95.75 92 LYS A O 1
ATOM 677 N N . ARG A 1 93 ? 4.448 -16.758 15.817 1.00 94.44 93 ARG A N 1
ATOM 678 C CA . ARG A 1 93 ? 5.170 -18.032 15.666 1.00 94.44 93 ARG A CA 1
ATOM 679 C C . ARG A 1 93 ? 6.581 -17.839 15.115 1.00 94.44 93 ARG A C 1
ATOM 681 O O . ARG A 1 93 ? 7.437 -18.675 15.376 1.00 94.44 93 ARG A O 1
ATOM 688 N N . LEU A 1 94 ? 6.808 -16.763 14.358 1.00 92.62 94 LEU A N 1
ATOM 689 C CA . LEU A 1 94 ? 8.129 -16.386 13.845 1.00 92.62 94 LEU A CA 1
ATOM 690 C C . LEU A 1 94 ? 8.971 -15.649 14.898 1.00 92.62 94 LEU A C 1
ATOM 692 O O . LEU A 1 94 ? 10.193 -15.756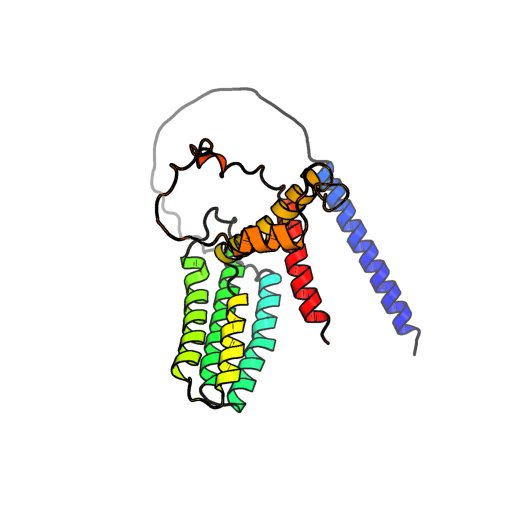 14.873 1.00 92.62 94 LEU A O 1
ATOM 696 N N . GLY A 1 95 ? 8.324 -14.947 15.833 1.00 93.12 95 GLY A N 1
ATOM 697 C CA . GLY A 1 95 ? 8.989 -14.179 16.887 1.00 93.12 95 GLY A CA 1
ATOM 698 C C . GLY A 1 95 ? 9.408 -12.776 16.437 1.00 93.12 95 GLY A C 1
ATOM 699 O O . GLY A 1 95 ? 9.015 -12.296 15.373 1.00 93.12 95 GLY A O 1
ATOM 700 N N . GLU A 1 96 ? 10.184 -12.083 17.269 1.00 93.81 96 GLU A N 1
ATOM 701 C CA . GLU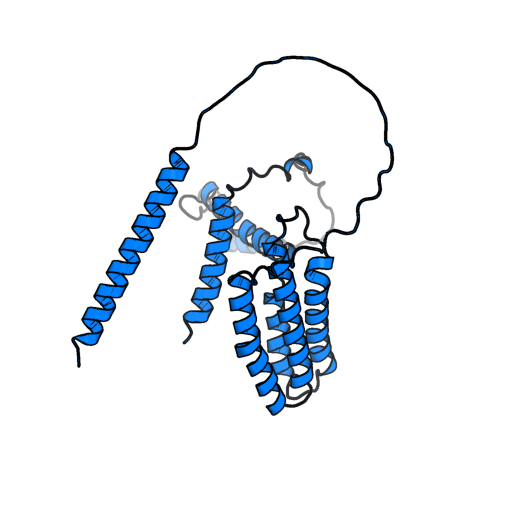 A 1 96 ? 10.700 -10.754 16.924 1.00 93.81 96 GLU A CA 1
ATOM 702 C C . GLU A 1 96 ? 11.849 -10.858 15.911 1.00 93.81 96 GLU A C 1
ATOM 704 O O . GLU A 1 96 ? 12.666 -11.780 16.009 1.00 93.81 96 GLU A O 1
ATOM 709 N N . PRO A 1 97 ? 11.943 -9.946 14.926 1.00 95.06 97 PRO A N 1
ATOM 710 C CA . PRO A 1 97 ? 11.207 -8.672 14.772 1.00 95.06 97 PRO A CA 1
ATOM 711 C C . PRO A 1 97 ? 9.893 -8.746 13.961 1.00 95.06 97 PRO A C 1
ATOM 713 O O . PRO A 1 97 ? 9.295 -7.719 13.636 1.00 95.06 97 PRO A O 1
ATOM 716 N N . ALA A 1 98 ? 9.441 -9.941 13.564 1.00 95.19 98 ALA A N 1
ATOM 717 C CA . ALA A 1 98 ? 8.256 -10.076 12.710 1.00 95.19 98 ALA A CA 1
ATOM 718 C C . ALA A 1 98 ? 6.962 -9.661 13.431 1.00 95.19 98 ALA A C 1
ATOM 720 O O . ALA A 1 98 ? 6.063 -9.086 12.815 1.00 95.19 98 ALA A O 1
ATOM 721 N N . VAL A 1 99 ? 6.866 -9.905 14.742 1.00 96.94 99 VAL A N 1
ATOM 722 C CA . VAL A 1 99 ? 5.713 -9.482 15.551 1.00 96.94 99 VAL A CA 1
ATOM 723 C C . VAL A 1 99 ? 5.600 -7.964 15.598 1.00 96.94 99 VAL A C 1
ATOM 725 O O . VAL A 1 99 ? 4.513 -7.436 15.347 1.00 96.94 99 VAL A O 1
ATOM 728 N N . GLU A 1 100 ? 6.691 -7.258 15.883 1.00 96.56 100 GLU A N 1
ATOM 729 C CA . GLU A 1 100 ? 6.725 -5.797 15.866 1.00 96.56 100 GLU A CA 1
ATOM 730 C C . GLU A 1 100 ? 6.283 -5.233 14.506 1.00 96.56 100 GLU A C 1
ATOM 732 O O . GLU A 1 100 ? 5.365 -4.408 14.452 1.00 96.56 100 GLU A O 1
ATOM 737 N N . GLN A 1 101 ? 6.830 -5.758 13.402 1.00 97.06 101 GLN A N 1
ATOM 738 C CA . GLN A 1 101 ? 6.452 -5.318 12.054 1.00 97.06 101 GLN A CA 1
ATOM 739 C C . GLN A 1 101 ? 4.970 -5.587 11.739 1.00 97.06 101 GLN A C 1
ATOM 741 O O . GLN A 1 101 ? 4.294 -4.747 11.144 1.00 97.06 101 GLN A O 1
ATOM 746 N N . SER A 1 102 ? 4.428 -6.727 12.178 1.00 96.38 102 SER A N 1
ATOM 747 C CA . SER A 1 102 ? 3.017 -7.071 11.953 1.00 96.38 102 SER A CA 1
ATOM 748 C C . SER A 1 102 ? 2.041 -6.139 12.683 1.00 96.38 102 SER A C 1
ATOM 750 O O . SER A 1 102 ? 0.974 -5.822 12.156 1.00 96.38 102 SER A O 1
ATOM 752 N N . LYS A 1 103 ? 2.415 -5.623 13.861 1.00 97.00 103 LYS A N 1
ATOM 753 C CA . LYS A 1 103 ? 1.617 -4.615 14.577 1.00 97.00 103 LYS A CA 1
ATOM 754 C C . LYS A 1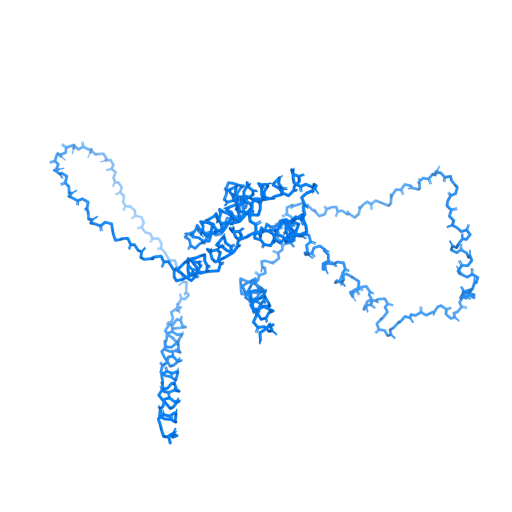 103 ? 1.622 -3.275 13.846 1.00 97.00 103 LYS A C 1
ATOM 756 O O . LYS A 1 103 ? 0.593 -2.608 13.811 1.00 97.00 103 LYS A O 1
ATOM 761 N N . ALA A 1 104 ? 2.745 -2.893 13.240 1.00 96.06 104 ALA A N 1
ATOM 762 C CA . ALA A 1 104 ? 2.809 -1.693 12.410 1.00 96.06 104 ALA A CA 1
ATOM 763 C C . ALA A 1 104 ? 1.940 -1.830 11.142 1.00 96.06 104 ALA A C 1
ATOM 765 O O . ALA A 1 104 ? 1.258 -0.877 10.768 1.00 96.06 104 ALA A O 1
ATOM 766 N N . ILE A 1 105 ? 1.857 -3.032 10.550 1.00 96.00 105 ILE A N 1
ATOM 767 C CA . ILE A 1 105 ? 0.894 -3.340 9.475 1.00 96.00 105 ILE A CA 1
ATOM 768 C C . ILE A 1 105 ? -0.551 -3.170 9.952 1.00 96.00 105 ILE A C 1
ATOM 770 O O . ILE A 1 105 ? -1.330 -2.511 9.271 1.00 96.00 105 ILE A O 1
ATOM 774 N N . LEU A 1 106 ? -0.913 -3.683 11.131 1.00 95.38 106 LEU A N 1
ATOM 775 C CA . LEU A 1 106 ? -2.257 -3.475 11.684 1.00 95.38 106 LEU A CA 1
ATOM 776 C C . LEU A 1 106 ? -2.601 -1.981 11.796 1.00 95.38 106 LEU A C 1
ATOM 778 O O . LEU A 1 106 ? -3.658 -1.562 11.326 1.00 95.38 106 LEU A O 1
ATOM 782 N N . ARG A 1 107 ? -1.679 -1.164 12.319 1.00 94.44 107 ARG A N 1
ATOM 783 C CA . ARG A 1 107 ? -1.871 0.294 12.397 1.00 94.44 107 ARG A CA 1
ATOM 784 C C . ARG A 1 107 ? -2.014 0.944 11.019 1.00 94.44 107 ARG A C 1
ATOM 786 O O . ARG A 1 107 ? -2.808 1.869 10.869 1.00 94.44 107 ARG A O 1
ATOM 793 N N . ALA A 1 108 ? -1.284 0.466 10.008 1.00 93.31 108 ALA A N 1
ATOM 794 C CA . ALA A 1 108 ? -1.429 0.950 8.635 1.00 93.31 108 ALA A CA 1
ATOM 795 C C . ALA A 1 108 ? -2.849 0.694 8.097 1.00 93.31 108 ALA A C 1
ATOM 797 O O . ALA A 1 108 ? -3.470 1.606 7.552 1.00 93.31 108 ALA A O 1
ATOM 798 N N . PHE A 1 109 ? -3.404 -0.500 8.327 1.00 94.56 109 PHE A N 1
ATOM 799 C CA . PHE A 1 109 ? -4.781 -0.825 7.937 1.00 94.56 109 PHE A CA 1
ATOM 800 C C . PHE A 1 109 ? -5.827 -0.026 8.734 1.00 94.56 109 PHE A C 1
ATOM 802 O O . PHE A 1 109 ? -6.812 0.433 8.162 1.00 94.56 109 PHE A O 1
ATOM 809 N N . GLU A 1 110 ? -5.623 0.217 10.029 1.00 93.31 110 GLU A N 1
ATOM 810 C CA . GLU A 1 110 ? -6.513 1.081 10.827 1.00 93.31 110 GLU A CA 1
ATOM 811 C C . GLU A 1 110 ? -6.494 2.544 10.342 1.00 93.31 110 GLU A C 1
ATOM 813 O O . GLU A 1 110 ? -7.537 3.213 10.276 1.00 93.31 110 GLU A O 1
ATOM 818 N N . ALA A 1 111 ? -5.320 3.041 9.944 1.00 91.31 111 ALA A N 1
ATOM 819 C CA . ALA A 1 111 ? -5.177 4.359 9.337 1.00 91.31 111 ALA A CA 1
ATOM 820 C C . ALA A 1 111 ? -5.875 4.424 7.967 1.00 91.31 111 ALA A C 1
ATOM 822 O O . ALA A 1 111 ? -6.597 5.384 7.686 1.00 91.31 111 ALA A O 1
ATOM 823 N N . GLU A 1 112 ? -5.739 3.387 7.136 1.00 89.88 112 GLU A N 1
ATOM 824 C CA . GLU A 1 112 ? -6.437 3.294 5.849 1.00 89.88 112 GLU A CA 1
ATOM 825 C C . GLU A 1 112 ? -7.960 3.208 6.022 1.00 89.88 112 GLU A C 1
ATOM 827 O O . GLU A 1 112 ? -8.703 3.907 5.332 1.00 89.88 112 GLU A O 1
ATOM 832 N N . ARG A 1 113 ? -8.453 2.442 7.000 1.00 92.19 113 ARG A N 1
ATOM 833 C CA . ARG A 1 113 ? -9.878 2.410 7.361 1.00 92.19 113 ARG A CA 1
ATOM 834 C C . ARG A 1 113 ? -10.398 3.809 7.694 1.00 92.19 113 ARG A C 1
ATOM 836 O O . ARG A 1 113 ? -11.476 4.206 7.246 1.00 92.19 113 ARG A O 1
ATOM 843 N N . THR A 1 114 ? -9.630 4.567 8.474 1.00 89.75 114 THR A N 1
ATOM 844 C CA . THR A 1 114 ? -9.972 5.947 8.843 1.00 89.75 114 THR A CA 1
ATOM 845 C C . THR A 1 114 ? -10.019 6.847 7.613 1.00 89.75 114 THR A C 1
ATOM 847 O O . THR A 1 114 ? -10.982 7.600 7.442 1.00 89.75 114 THR A O 1
ATOM 850 N N . TYR A 1 115 ? -9.042 6.711 6.713 1.00 86.31 115 TYR A N 1
ATOM 851 C CA . TYR A 1 115 ? -9.058 7.385 5.420 1.00 86.31 115 TYR A CA 1
ATOM 852 C C . TYR A 1 115 ? -10.349 7.059 4.651 1.00 86.31 115 TYR A C 1
ATOM 854 O O . TYR A 1 115 ? -11.050 7.972 4.205 1.00 86.31 115 TYR A O 1
ATOM 862 N N . LEU A 1 116 ? -10.686 5.772 4.497 1.00 87.38 116 LEU A N 1
ATOM 863 C CA . LEU A 1 116 ? -11.860 5.324 3.741 1.00 87.38 116 LEU A CA 1
ATOM 864 C C . LEU A 1 116 ? -13.148 5.896 4.336 1.00 87.38 116 LEU A C 1
ATOM 866 O O . LEU A 1 116 ? -14.010 6.379 3.602 1.00 87.38 116 LEU A O 1
ATOM 870 N N . TYR A 1 117 ? -13.259 5.912 5.664 1.00 88.00 117 TYR A N 1
ATOM 871 C CA . TYR A 1 117 ? -14.407 6.492 6.355 1.00 88.00 117 TYR A CA 1
ATOM 872 C C . TYR A 1 117 ? -14.547 7.992 6.070 1.00 88.00 117 TYR A C 1
ATOM 874 O O . TYR A 1 117 ? -15.641 8.466 5.757 1.00 88.00 117 TYR A O 1
ATOM 882 N N . ILE A 1 118 ? -13.445 8.744 6.119 1.00 85.44 118 ILE A N 1
ATOM 883 C CA . ILE A 1 118 ? -13.451 10.177 5.801 1.00 85.44 118 ILE A CA 1
ATOM 884 C C . ILE A 1 118 ? -13.821 10.395 4.332 1.00 85.44 118 ILE A C 1
ATOM 886 O O . ILE A 1 118 ? -14.662 11.243 4.039 1.00 85.44 118 ILE A O 1
ATOM 890 N N . ALA A 1 119 ? -13.262 9.606 3.414 1.00 84.38 119 ALA A N 1
ATOM 891 C CA . ALA A 1 119 ? -13.546 9.704 1.985 1.00 84.38 119 ALA A CA 1
ATOM 892 C C . ALA A 1 119 ? -15.014 9.410 1.633 1.00 84.38 119 ALA A C 1
ATOM 894 O O . ALA A 1 119 ? -15.533 9.979 0.676 1.00 84.38 119 ALA A O 1
ATOM 895 N N . LEU A 1 120 ? -15.697 8.561 2.410 1.00 86.31 120 LEU A N 1
ATOM 896 C CA . LEU A 1 120 ? -17.130 8.295 2.240 1.00 86.31 120 LEU A CA 1
ATOM 897 C C . LEU A 1 120 ? -18.019 9.439 2.743 1.00 86.31 120 LEU A C 1
ATOM 899 O O . LEU A 1 120 ? -19.149 9.578 2.279 1.00 86.31 120 LEU A O 1
ATOM 903 N N . LYS A 1 121 ? -17.527 10.262 3.675 1.00 83.00 121 LYS A N 1
ATOM 904 C CA . LYS A 1 121 ? -18.286 11.383 4.257 1.00 83.00 121 LYS A CA 1
ATOM 905 C C . LYS A 1 121 ? -17.963 12.727 3.615 1.00 83.00 121 LYS A C 1
ATOM 907 O O . LYS A 1 121 ? -18.799 13.627 3.620 1.00 83.00 121 LYS A O 1
ATOM 912 N N . ALA A 1 122 ? -16.749 12.887 3.102 1.00 80.38 122 ALA A N 1
ATOM 913 C CA . ALA A 1 122 ? -16.255 14.141 2.563 1.00 80.38 122 ALA A CA 1
ATOM 914 C C . ALA A 1 122 ? -16.446 14.224 1.044 1.00 80.38 122 ALA A C 1
ATOM 916 O O . ALA A 1 122 ? -16.290 13.254 0.305 1.00 80.38 122 ALA A O 1
ATOM 917 N N . LYS A 1 123 ? -16.702 15.437 0.545 1.00 78.94 123 LYS A N 1
ATOM 918 C CA . LYS A 1 123 ? -16.525 15.734 -0.879 1.00 78.94 123 LYS A CA 1
ATOM 919 C C . LYS A 1 123 ? -15.039 15.604 -1.220 1.00 78.94 123 LYS A C 1
ATOM 921 O O . LYS A 1 123 ? -14.205 16.083 -0.453 1.00 78.94 123 LYS A O 1
ATOM 926 N N . LYS A 1 124 ? -14.714 15.007 -2.377 1.00 71.88 124 LYS A N 1
ATOM 927 C CA . LYS A 1 124 ? -13.325 14.887 -2.847 1.00 71.88 124 LYS A CA 1
ATOM 928 C C . LYS A 1 124 ? -12.638 16.265 -2.782 1.00 71.88 124 LYS A C 1
ATOM 930 O O . LYS A 1 124 ? -13.127 17.181 -3.449 1.00 71.88 124 LYS A O 1
ATOM 935 N N . PRO A 1 125 ? -11.551 16.421 -2.007 1.00 69.00 125 PRO A N 1
ATOM 936 C CA . PRO A 1 125 ? -10.827 17.680 -1.958 1.00 69.00 125 PRO A CA 1
ATOM 937 C C . PRO A 1 125 ? -10.073 17.907 -3.275 1.00 69.00 125 PRO A C 1
ATOM 939 O O . PRO A 1 125 ? -9.595 16.954 -3.894 1.00 69.00 125 PRO A O 1
ATOM 942 N N . ASP A 1 126 ? -9.962 19.167 -3.704 1.00 67.12 126 ASP A N 1
ATOM 943 C CA . ASP A 1 126 ? -9.193 19.540 -4.903 1.00 67.12 126 ASP A CA 1
ATOM 944 C C . ASP A 1 126 ? -7.680 19.328 -4.698 1.00 67.12 126 ASP A C 1
ATOM 946 O O . ASP A 1 126 ? -6.950 19.075 -5.653 1.00 67.12 126 ASP A O 1
ATOM 950 N N . GLN A 1 127 ? -7.225 19.369 -3.442 1.00 64.88 127 GLN A N 1
ATOM 951 C CA . GLN A 1 127 ? -5.870 19.035 -3.015 1.00 64.88 127 GLN A CA 1
ATOM 952 C C . GLN A 1 127 ? -5.949 18.094 -1.809 1.00 64.88 127 GLN A C 1
ATOM 954 O O . GLN A 1 127 ? -6.538 18.444 -0.785 1.00 64.88 127 GLN A O 1
ATOM 959 N N . GLN A 1 128 ? -5.367 16.900 -1.922 1.00 65.12 128 GLN A N 1
ATOM 960 C CA . GLN A 1 128 ? -5.359 15.923 -0.836 1.00 65.12 128 GLN A CA 1
ATOM 961 C C . GLN A 1 128 ? -4.602 16.500 0.369 1.00 65.12 128 GLN A C 1
ATOM 963 O O . GLN A 1 128 ? -3.443 16.903 0.244 1.00 65.12 128 GLN A O 1
ATOM 968 N N . SER A 1 129 ? -5.256 16.591 1.530 1.00 66.81 129 SER A N 1
ATOM 969 C CA . SER A 1 129 ? -4.601 17.130 2.720 1.00 66.81 129 SER A CA 1
ATOM 970 C C . SER A 1 129 ? -3.498 16.166 3.176 1.00 66.81 129 SER A C 1
ATOM 972 O O . SER A 1 129 ? -3.729 14.956 3.254 1.00 66.81 129 SER A O 1
ATOM 974 N N . PRO A 1 130 ? -2.284 16.665 3.470 1.00 67.69 130 PRO A N 1
ATOM 975 C CA . PRO A 1 130 ? -1.186 15.809 3.912 1.00 67.69 130 PRO A CA 1
ATOM 976 C C . PRO A 1 130 ? -1.508 15.081 5.225 1.00 67.69 130 PRO A C 1
ATOM 978 O O . PRO A 1 130 ? -1.019 13.970 5.419 1.00 67.69 130 PRO A O 1
ATOM 981 N N . ASP A 1 131 ? -2.374 15.664 6.059 1.00 74.88 131 ASP A N 1
ATOM 982 C CA . ASP A 1 131 ? -2.829 15.102 7.334 1.00 74.88 131 ASP A CA 1
ATOM 983 C C . ASP A 1 131 ? -3.699 13.854 7.164 1.00 74.88 131 ASP A C 1
ATOM 985 O O . ASP A 1 131 ? -3.614 12.938 7.976 1.00 74.88 131 ASP A O 1
ATOM 989 N N . LEU A 1 132 ? -4.485 13.763 6.084 1.00 71.19 132 LEU A N 1
ATOM 990 C CA . LEU A 1 132 ? -5.409 12.645 5.859 1.00 71.19 132 LEU A CA 1
ATOM 991 C C . LEU A 1 132 ? -4.680 11.305 5.657 1.00 71.19 132 LEU A C 1
ATOM 993 O O . LEU A 1 132 ? -5.224 10.248 5.958 1.00 71.19 132 LEU A O 1
ATOM 997 N N . LEU A 1 133 ? -3.440 11.351 5.166 1.00 80.31 133 LEU A N 1
ATOM 998 C CA . LEU A 1 133 ? -2.562 10.189 5.000 1.00 80.31 133 LEU A CA 1
ATOM 999 C C . LEU A 1 133 ? -1.401 10.182 6.002 1.00 80.31 133 LEU A C 1
ATOM 1001 O O . LEU A 1 133 ? -0.498 9.355 5.879 1.00 80.31 133 LEU A O 1
ATOM 1005 N N . GLY A 1 134 ? -1.388 11.109 6.963 1.00 85.31 134 GLY A N 1
ATOM 1006 C CA . GLY A 1 134 ? -0.274 11.280 7.892 1.00 85.31 134 GLY A CA 1
ATOM 1007 C C . GLY A 1 134 ? 0.012 10.008 8.685 1.00 85.31 134 GLY A C 1
ATOM 1008 O O . GLY A 1 134 ? 1.155 9.563 8.736 1.00 85.31 134 GLY A O 1
ATOM 1009 N N . ASP A 1 135 ? -1.023 9.382 9.241 1.00 88.62 135 ASP A N 1
ATOM 1010 C CA . ASP A 1 135 ? -0.856 8.183 10.068 1.00 88.62 135 ASP A CA 1
ATOM 1011 C C . ASP A 1 135 ? -0.534 6.931 9.244 1.00 88.62 135 ASP A C 1
ATOM 1013 O O . ASP A 1 135 ? 0.288 6.120 9.666 1.00 88.62 135 ASP A O 1
ATOM 1017 N N . LEU A 1 136 ? -1.067 6.823 8.021 1.00 88.31 136 LEU A N 1
ATOM 1018 C CA . LEU A 1 136 ? -0.690 5.753 7.093 1.00 88.31 136 LEU A CA 1
ATOM 1019 C C . LEU A 1 136 ? 0.787 5.860 6.681 1.00 88.31 136 LEU A C 1
ATOM 1021 O O . LEU A 1 136 ? 1.495 4.852 6.629 1.00 88.31 136 LEU A O 1
ATOM 1025 N N . ARG A 1 137 ? 1.269 7.083 6.419 1.00 87.69 137 ARG A N 1
ATOM 1026 C CA . ARG A 1 137 ? 2.685 7.349 6.116 1.00 87.69 137 ARG A CA 1
ATOM 1027 C C . ARG A 1 137 ? 3.574 6.989 7.300 1.00 87.69 137 ARG A C 1
ATOM 1029 O O . ARG A 1 137 ? 4.505 6.219 7.116 1.00 87.69 137 ARG A O 1
ATOM 1036 N N . LYS A 1 138 ? 3.234 7.441 8.514 1.00 91.69 138 LYS A N 1
ATOM 1037 C CA . LYS A 1 138 ? 3.980 7.089 9.736 1.00 91.69 138 LYS A CA 1
ATOM 1038 C C . LYS A 1 138 ? 4.067 5.578 9.941 1.00 91.69 138 LYS A C 1
ATOM 1040 O O . LYS A 1 138 ? 5.148 5.076 10.223 1.00 91.69 138 LYS A O 1
ATOM 1045 N N . ALA A 1 139 ? 2.957 4.855 9.776 1.00 92.00 139 ALA A N 1
ATOM 1046 C CA . ALA A 1 139 ? 2.951 3.400 9.902 1.00 92.00 139 ALA A CA 1
ATOM 1047 C C . ALA A 1 139 ? 3.832 2.731 8.830 1.00 92.00 139 ALA A C 1
ATOM 1049 O O . ALA A 1 139 ? 4.588 1.811 9.132 1.00 92.00 139 ALA A O 1
ATOM 1050 N N . SER A 1 140 ? 3.793 3.231 7.591 1.00 90.69 140 SER A N 1
ATOM 1051 C CA . SER A 1 140 ? 4.652 2.752 6.497 1.00 90.69 140 SER A CA 1
ATOM 1052 C C . SER A 1 140 ? 6.138 3.019 6.763 1.00 90.69 140 SER A C 1
ATOM 1054 O O . SER A 1 140 ? 6.979 2.151 6.521 1.00 90.69 140 SER A O 1
ATOM 1056 N N . ASP A 1 141 ? 6.471 4.197 7.289 1.00 92.75 141 ASP A N 1
ATOM 1057 C CA . ASP A 1 141 ? 7.836 4.552 7.682 1.00 92.75 141 ASP A CA 1
ATOM 1058 C C . ASP A 1 141 ? 8.316 3.658 8.831 1.00 92.75 141 ASP A C 1
ATOM 1060 O O . ASP A 1 141 ? 9.438 3.163 8.799 1.00 92.75 141 ASP A O 1
ATOM 1064 N N . GLU A 1 142 ? 7.458 3.374 9.813 1.00 95.25 142 GLU A N 1
ATOM 1065 C CA . GLU A 1 142 ? 7.760 2.455 10.912 1.00 95.25 142 GLU A CA 1
ATOM 1066 C C . GLU A 1 142 ? 8.055 1.032 10.413 1.00 95.25 142 GLU A C 1
ATOM 1068 O O . GLU A 1 142 ? 9.061 0.445 10.808 1.00 95.25 142 GLU A O 1
ATOM 1073 N N . ILE A 1 143 ? 7.251 0.501 9.486 1.00 95.75 143 ILE A N 1
ATOM 1074 C CA . ILE A 1 143 ? 7.476 -0.820 8.868 1.00 95.75 143 ILE A CA 1
ATOM 1075 C C . ILE A 1 143 ? 8.841 -0.883 8.174 1.00 95.75 143 ILE A C 1
ATOM 1077 O O . ILE A 1 143 ? 9.568 -1.875 8.321 1.00 95.75 143 ILE A O 1
ATOM 1081 N N . ASN A 1 144 ? 9.194 0.171 7.433 1.00 94.75 144 ASN A N 1
ATOM 1082 C CA . ASN A 1 144 ? 10.497 0.281 6.784 1.00 94.75 144 ASN A CA 1
ATOM 1083 C C . ASN A 1 144 ? 11.621 0.391 7.821 1.00 94.75 144 ASN A C 1
ATOM 1085 O O . ASN A 1 144 ? 12.605 -0.335 7.726 1.00 94.75 144 ASN A O 1
ATOM 1089 N N . ASN A 1 145 ? 11.461 1.213 8.855 1.00 96.50 145 ASN A N 1
ATOM 1090 C CA . ASN A 1 145 ? 12.458 1.369 9.913 1.00 96.50 145 ASN A CA 1
ATOM 1091 C C . ASN A 1 145 ? 12.718 0.053 10.661 1.00 96.50 145 ASN A C 1
ATOM 1093 O O . ASN A 1 145 ? 13.875 -0.261 10.940 1.00 96.50 145 ASN A O 1
ATOM 1097 N N . ILE A 1 146 ? 11.683 -0.755 10.917 1.00 96.75 146 ILE A N 1
ATOM 1098 C CA . ILE A 1 146 ? 11.833 -2.088 11.521 1.00 96.75 146 ILE A CA 1
ATOM 1099 C C . ILE A 1 146 ? 12.651 -3.006 10.606 1.00 96.75 146 ILE A C 1
ATOM 1101 O O . ILE A 1 146 ? 13.569 -3.674 11.085 1.00 96.75 146 ILE A O 1
ATOM 1105 N N . ARG A 1 147 ? 12.384 -3.020 9.290 1.00 96.31 147 ARG A N 1
ATOM 1106 C CA . ARG A 1 147 ? 13.206 -3.772 8.323 1.00 96.31 147 ARG A CA 1
ATOM 1107 C C . ARG A 1 147 ? 14.665 -3.317 8.384 1.00 96.31 147 ARG A C 1
ATOM 1109 O O . ARG A 1 147 ? 15.562 -4.147 8.525 1.00 96.31 147 ARG A O 1
ATOM 1116 N N . GLU A 1 148 ? 14.899 -2.012 8.287 1.00 96.31 148 GLU A N 1
ATOM 1117 C CA . GLU A 1 148 ? 16.239 -1.422 8.220 1.00 96.31 148 GLU A CA 1
ATOM 1118 C C . GLU A 1 148 ? 17.061 -1.659 9.493 1.00 96.31 148 GLU A C 1
ATOM 1120 O O . GLU A 1 148 ? 18.241 -2.007 9.409 1.00 96.31 148 GLU A O 1
ATOM 1125 N N . ALA A 1 149 ? 16.434 -1.555 10.667 1.00 97.31 149 ALA A N 1
ATOM 1126 C CA . ALA A 1 149 ? 17.072 -1.830 11.954 1.00 97.31 149 ALA A CA 1
ATOM 1127 C C . ALA A 1 149 ? 17.448 -3.313 12.136 1.00 97.31 149 ALA A C 1
ATOM 1129 O O . ALA A 1 149 ? 18.317 -3.639 12.942 1.00 97.31 149 ALA A O 1
ATOM 1130 N N . ASN A 1 150 ? 16.832 -4.214 11.363 1.00 96.94 150 ASN A N 1
ATOM 1131 C CA . ASN A 1 150 ? 16.981 -5.662 11.490 1.00 96.94 150 ASN A CA 1
ATOM 1132 C C . ASN A 1 150 ? 17.660 -6.315 10.271 1.00 96.94 150 ASN A C 1
ATOM 1134 O O . ASN A 1 150 ? 17.451 -7.500 10.009 1.00 96.94 150 ASN A O 1
ATOM 1138 N N . ARG A 1 151 ? 18.517 -5.581 9.543 1.00 94.88 151 ARG A N 1
ATOM 1139 C CA . ARG A 1 151 ? 19.304 -6.101 8.399 1.00 94.88 151 ARG A CA 1
ATOM 1140 C C . ARG A 1 151 ? 20.044 -7.429 8.646 1.00 94.88 151 ARG A C 1
ATOM 1142 O O . ARG A 1 151 ? 20.060 -8.251 7.733 1.00 94.88 151 ARG A O 1
ATOM 1149 N N . PRO A 1 152 ? 20.632 -7.693 9.830 1.00 95.88 152 PRO A N 1
ATOM 1150 C CA . PRO A 1 152 ? 21.298 -8.971 10.111 1.00 95.88 152 PRO A CA 1
ATOM 1151 C C . PRO A 1 152 ? 20.343 -10.134 10.434 1.00 95.88 152 PRO A C 1
ATOM 1153 O O . PRO A 1 152 ? 20.805 -11.251 10.660 1.00 95.88 152 PRO A O 1
ATOM 1156 N N . SER A 1 153 ? 19.032 -9.886 10.531 1.00 94.56 153 SER A N 1
ATOM 1157 C CA . SER A 1 153 ? 18.058 -10.882 10.980 1.00 94.56 153 SER A CA 1
ATOM 1158 C C . SER A 1 153 ? 17.889 -12.019 9.965 1.00 94.56 153 SER A C 1
ATOM 1160 O O . SER A 1 153 ? 17.760 -11.757 8.767 1.00 94.56 153 SER A O 1
ATOM 1162 N N . PRO A 1 154 ? 17.755 -13.283 10.408 1.00 94.88 154 PRO A N 1
ATOM 1163 C CA . PRO A 1 154 ? 17.374 -14.382 9.518 1.00 94.88 154 PRO A CA 1
ATOM 1164 C C . PRO A 1 154 ? 15.969 -14.196 8.916 1.00 94.88 154 PRO A C 1
ATOM 1166 O O . PRO A 1 154 ? 15.643 -14.803 7.898 1.00 94.88 154 PRO A O 1
ATOM 1169 N N . LEU A 1 155 ? 15.136 -13.334 9.514 1.00 93.62 155 LEU A N 1
ATOM 1170 C CA . LEU A 1 155 ? 13.806 -12.994 9.008 1.00 93.62 155 LEU A CA 1
ATOM 1171 C C . LEU A 1 155 ? 13.817 -11.829 8.008 1.00 93.62 155 LEU A C 1
ATOM 1173 O O . LEU A 1 155 ? 12.753 -11.451 7.526 1.00 93.62 155 LEU A O 1
ATOM 1177 N N . PHE A 1 156 ? 14.979 -11.279 7.645 1.00 95.94 156 PHE A N 1
ATOM 1178 C CA . PHE A 1 156 ? 15.077 -10.073 6.817 1.00 95.94 156 PHE A CA 1
ATOM 1179 C C . PHE A 1 156 ? 14.337 -10.164 5.471 1.00 95.94 156 PHE A C 1
ATOM 1181 O O . PHE A 1 156 ? 13.722 -9.188 5.045 1.00 95.94 156 PHE A O 1
ATOM 1188 N N . ASN A 1 157 ? 14.313 -11.337 4.831 1.00 95.75 157 ASN A N 1
ATOM 1189 C CA . ASN A 1 157 ? 13.543 -11.545 3.598 1.00 95.75 157 ASN A CA 1
ATOM 1190 C C . ASN A 1 157 ? 12.029 -11.382 3.821 1.00 95.75 157 ASN A C 1
ATOM 1192 O O . ASN A 1 157 ? 11.349 -10.789 2.988 1.00 95.75 157 ASN A O 1
ATOM 1196 N N . HIS A 1 158 ? 11.508 -11.851 4.960 1.00 94.06 158 HIS A N 1
ATOM 1197 C CA . HIS A 1 158 ? 10.102 -11.665 5.328 1.00 94.06 158 HIS A CA 1
ATOM 1198 C C . HIS A 1 158 ? 9.811 -10.187 5.588 1.00 94.06 158 HIS A C 1
ATOM 1200 O O . HIS A 1 158 ? 8.847 -9.647 5.052 1.00 94.06 158 HIS A O 1
ATOM 1206 N N . LEU A 1 159 ? 10.692 -9.517 6.341 1.00 94.94 159 LEU A N 1
ATOM 1207 C CA . LEU A 1 159 ? 10.546 -8.092 6.636 1.00 94.94 159 LEU A CA 1
ATOM 1208 C C . LEU A 1 159 ? 10.585 -7.237 5.368 1.00 94.94 159 LEU A C 1
ATOM 1210 O O . LEU A 1 159 ? 9.841 -6.265 5.257 1.00 94.94 159 LEU A O 1
ATOM 1214 N N . SER A 1 160 ? 11.434 -7.615 4.412 1.00 95.19 160 SER A N 1
ATOM 1215 C CA . SER A 1 160 ? 11.539 -6.961 3.108 1.00 95.19 160 SER A CA 1
ATOM 1216 C C . SER A 1 160 ? 10.275 -7.162 2.286 1.00 95.19 160 SER A C 1
ATOM 1218 O O . SER A 1 160 ? 9.729 -6.190 1.783 1.00 95.19 160 SER A O 1
ATOM 1220 N N . ALA A 1 161 ? 9.746 -8.387 2.213 1.00 93.62 161 ALA A N 1
ATOM 1221 C CA . ALA A 1 161 ? 8.503 -8.652 1.491 1.00 93.62 161 ALA A CA 1
ATOM 1222 C C . ALA A 1 161 ? 7.335 -7.789 2.008 1.00 93.62 161 ALA A C 1
ATOM 1224 O O . ALA A 1 161 ? 6.587 -7.217 1.218 1.00 93.62 161 ALA A O 1
ATOM 1225 N N . VAL A 1 162 ? 7.214 -7.648 3.331 1.00 93.81 162 VAL A N 1
ATOM 1226 C CA . VAL A 1 162 ? 6.177 -6.819 3.966 1.00 93.81 162 VAL A CA 1
ATOM 1227 C C . VAL A 1 162 ? 6.400 -5.327 3.696 1.00 93.81 162 VAL A C 1
ATOM 1229 O O . VAL A 1 162 ? 5.457 -4.613 3.357 1.00 93.81 162 VAL A O 1
ATOM 1232 N N . ALA A 1 163 ? 7.639 -4.850 3.815 1.00 91.56 163 ALA A N 1
ATOM 1233 C CA . ALA A 1 163 ? 7.968 -3.439 3.643 1.00 91.56 163 ALA A CA 1
ATOM 1234 C C . ALA A 1 163 ? 7.872 -2.960 2.185 1.00 91.56 163 ALA A C 1
ATOM 1236 O O . ALA A 1 163 ? 7.438 -1.838 1.945 1.00 91.56 163 ALA A O 1
ATOM 1237 N N . GLU A 1 164 ? 8.207 -3.799 1.205 1.00 90.31 164 GLU A N 1
ATOM 1238 C CA . GLU A 1 164 ? 7.956 -3.480 -0.208 1.00 90.31 164 GLU A CA 1
ATOM 1239 C C . GLU A 1 164 ? 6.452 -3.546 -0.534 1.00 90.31 164 GLU A C 1
ATOM 1241 O O . GLU A 1 164 ? 5.947 -2.770 -1.345 1.00 90.31 164 GLU A O 1
ATOM 1246 N N . GLY A 1 165 ? 5.713 -4.438 0.136 1.00 85.38 165 GLY A N 1
ATOM 1247 C CA . GLY A 1 165 ? 4.267 -4.580 -0.023 1.00 85.38 165 GLY A CA 1
ATOM 1248 C C . GLY A 1 165 ? 3.467 -3.380 0.487 1.00 85.38 165 GLY A C 1
ATOM 1249 O O . GLY A 1 165 ? 2.521 -2.968 -0.178 1.00 85.38 165 GLY A O 1
ATOM 1250 N N . VAL A 1 166 ? 3.847 -2.771 1.620 1.00 86.75 166 VAL A N 1
ATOM 1251 C CA . VAL A 1 166 ? 3.060 -1.687 2.255 1.00 86.75 166 VAL A CA 1
ATOM 1252 C C . VAL A 1 166 ? 2.853 -0.467 1.348 1.00 86.75 166 VAL A C 1
ATOM 1254 O O . VAL A 1 166 ? 1.858 0.246 1.481 1.00 86.75 166 VAL A O 1
ATOM 1257 N N . VAL A 1 167 ? 3.741 -0.256 0.370 1.00 78.50 167 VAL A N 1
ATOM 1258 C CA . VAL A 1 167 ? 3.621 0.819 -0.628 1.00 78.50 167 VAL A CA 1
ATOM 1259 C C . VAL A 1 167 ? 2.287 0.738 -1.385 1.00 78.50 167 VAL A C 1
ATOM 1261 O O . VAL A 1 167 ? 1.776 1.766 -1.827 1.00 78.50 167 VAL A O 1
ATOM 1264 N N . SER A 1 168 ? 1.663 -0.444 -1.477 1.00 81.25 168 SER A N 1
ATOM 1265 C CA . SER A 1 168 ? 0.350 -0.613 -2.110 1.00 81.25 168 SER A CA 1
ATOM 1266 C C . SER A 1 168 ? -0.800 0.072 -1.367 1.00 81.25 168 SER A C 1
ATOM 1268 O O . SER A 1 168 ? -1.804 0.391 -1.998 1.00 81.25 168 SER A O 1
ATOM 1270 N N . LEU A 1 169 ? -0.674 0.301 -0.054 1.00 78.69 169 LEU A N 1
ATOM 1271 C CA . LEU A 1 169 ? -1.696 0.995 0.742 1.00 78.69 169 LEU A CA 1
ATOM 1272 C C . LEU A 1 169 ? -1.679 2.510 0.467 1.00 78.69 169 LEU A C 1
ATOM 1274 O O . LEU A 1 169 ? -2.671 3.211 0.655 1.00 78.69 169 LEU A O 1
ATOM 1278 N N . GLY A 1 170 ? -0.548 3.035 -0.016 1.00 71.56 170 GLY A N 1
ATOM 1279 C CA . GLY A 1 170 ? -0.354 4.444 -0.336 1.00 71.56 170 GLY A CA 1
ATOM 1280 C C . GLY A 1 170 ? -0.878 4.814 -1.722 1.00 71.56 170 GLY A C 1
ATOM 1281 O O . GLY A 1 170 ? -0.101 5.005 -2.656 1.00 71.56 170 GLY A O 1
ATOM 1282 N N . TRP A 1 171 ? -2.189 4.997 -1.867 1.00 67.56 171 TRP A N 1
ATOM 1283 C CA . TRP A 1 171 ? -2.794 5.566 -3.077 1.00 67.56 171 TRP A CA 1
ATOM 1284 C C . TRP A 1 171 ? -2.602 7.090 -3.138 1.00 67.56 171 TRP A C 1
ATOM 1286 O O . TRP A 1 171 ? -3.527 7.893 -3.049 1.00 67.56 171 TRP A O 1
ATOM 1296 N N . ASP A 1 172 ? -1.351 7.517 -3.243 1.00 63.09 172 ASP A N 1
ATOM 1297 C CA . ASP A 1 172 ? -1.016 8.931 -3.356 1.00 6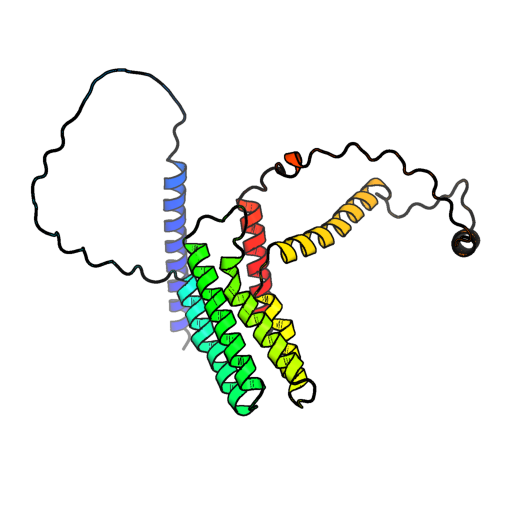3.09 172 ASP A CA 1
ATOM 1298 C C . ASP A 1 172 ? -1.158 9.391 -4.818 1.00 63.09 172 ASP A C 1
ATOM 1300 O O . ASP A 1 172 ? -0.707 8.714 -5.751 1.00 63.09 172 ASP A O 1
ATOM 1304 N N . ASP A 1 173 ? -1.739 10.575 -5.022 1.00 65.25 173 ASP A N 1
ATOM 1305 C CA . ASP A 1 173 ? -1.855 11.229 -6.329 1.00 65.25 173 ASP A CA 1
ATOM 1306 C C . ASP A 1 173 ? -0.499 11.318 -7.057 1.00 65.25 173 ASP A C 1
ATOM 1308 O O . ASP A 1 173 ? -0.451 11.267 -8.287 1.00 65.25 173 ASP A O 1
ATOM 1312 N N . ARG A 1 174 ? 0.621 11.372 -6.321 1.00 68.62 174 ARG A N 1
ATOM 1313 C CA . ARG A 1 174 ? 1.984 11.336 -6.884 1.00 68.62 174 ARG A CA 1
ATOM 1314 C C . ARG A 1 174 ? 2.294 10.033 -7.621 1.00 68.62 174 ARG A C 1
ATOM 1316 O O . ARG A 1 174 ? 2.856 10.074 -8.715 1.00 68.62 174 ARG A O 1
ATOM 1323 N N . HIS A 1 175 ? 1.915 8.886 -7.057 1.00 66.31 175 HIS A N 1
ATOM 1324 C CA . HIS A 1 175 ? 2.115 7.585 -7.704 1.00 66.31 175 HIS A CA 1
ATOM 1325 C C . HIS A 1 175 ? 1.206 7.452 -8.926 1.00 66.31 175 HIS A C 1
ATOM 1327 O O . HIS A 1 175 ? 1.641 6.988 -9.981 1.00 66.31 175 HIS A O 1
ATOM 1333 N N . VAL A 1 176 ? -0.032 7.943 -8.822 1.00 69.62 176 VAL A N 1
ATOM 1334 C CA . VAL A 1 176 ? -0.958 8.001 -9.959 1.00 69.62 176 VAL A CA 1
ATOM 1335 C C . VAL A 1 176 ? -0.375 8.863 -11.084 1.00 69.62 176 VAL A C 1
ATOM 1337 O O . VAL A 1 176 ? -0.369 8.430 -12.236 1.00 69.62 176 VAL A O 1
ATOM 1340 N N . ALA A 1 177 ? 0.170 10.038 -10.764 1.00 73.31 177 ALA A N 1
ATOM 1341 C CA . ALA A 1 177 ? 0.795 10.935 -11.733 1.00 73.31 177 ALA A CA 1
ATOM 1342 C C . ALA A 1 177 ? 2.050 10.325 -12.385 1.00 73.31 177 ALA A C 1
ATOM 1344 O O . ALA A 1 177 ? 2.224 10.445 -13.597 1.00 73.31 177 ALA A O 1
ATOM 1345 N N . PHE A 1 178 ? 2.894 9.627 -11.617 1.00 80.94 178 PHE A N 1
ATOM 1346 C CA . PHE A 1 178 ? 4.065 8.916 -12.144 1.00 80.94 178 PHE A CA 1
ATOM 1347 C C . PHE A 1 178 ? 3.670 7.824 -13.145 1.00 80.94 178 PHE A C 1
ATOM 1349 O O . PHE A 1 178 ? 4.209 7.737 -14.247 1.00 80.94 178 PHE A O 1
ATOM 1356 N N . ILE A 1 179 ? 2.675 7.012 -12.798 1.00 82.50 179 ILE A N 1
ATOM 1357 C CA . ILE A 1 179 ? 2.184 5.966 -13.694 1.00 82.50 179 ILE A CA 1
ATOM 1358 C C . ILE A 1 179 ? 1.526 6.582 -14.937 1.00 82.50 179 ILE A C 1
ATOM 1360 O O . ILE A 1 179 ? 1.740 6.107 -16.052 1.00 82.50 179 ILE A O 1
ATOM 1364 N N . GLN A 1 180 ? 0.772 7.672 -14.784 1.00 80.19 180 GLN A N 1
ATOM 1365 C CA . GLN A 1 180 ? 0.190 8.399 -15.915 1.00 80.19 180 GLN A CA 1
ATOM 1366 C C . GLN A 1 180 ? 1.253 8.957 -16.866 1.00 80.19 180 GLN A C 1
ATOM 1368 O O . GLN A 1 180 ? 1.087 8.829 -18.081 1.00 80.19 180 GLN A O 1
ATOM 1373 N N . SER A 1 181 ? 2.339 9.540 -16.349 1.00 90.38 181 SER A N 1
ATOM 1374 C CA . SER A 1 181 ? 3.425 10.053 -17.191 1.00 90.38 181 SER A CA 1
ATOM 1375 C C . SER A 1 181 ? 4.137 8.920 -17.932 1.00 90.38 181 SER A C 1
ATOM 1377 O O . SER A 1 181 ? 4.395 9.045 -19.130 1.00 90.38 181 SER A O 1
ATOM 1379 N N . TYR A 1 182 ? 4.340 7.775 -17.278 1.00 90.88 182 TYR A N 1
ATOM 1380 C CA . TYR A 1 182 ? 4.877 6.577 -17.918 1.00 90.88 182 TYR A CA 1
ATOM 1381 C C . TYR A 1 182 ? 3.977 6.074 -19.058 1.00 90.88 182 TYR A C 1
ATOM 1383 O O . TYR A 1 182 ? 4.448 5.848 -20.173 1.00 90.88 182 TYR A O 1
ATOM 1391 N N . TYR A 1 183 ? 2.659 5.991 -18.841 1.00 89.81 183 TYR A N 1
ATOM 1392 C CA . TYR A 1 183 ? 1.709 5.652 -19.909 1.00 89.81 183 TYR A CA 1
ATOM 1393 C C . TYR A 1 183 ? 1.696 6.680 -21.046 1.00 89.81 183 TYR A C 1
ATOM 1395 O O . TYR A 1 183 ? 1.472 6.319 -22.206 1.00 89.81 183 TYR A O 1
ATOM 1403 N N . GLN A 1 184 ? 1.931 7.954 -20.735 1.00 90.44 184 GLN A N 1
ATOM 1404 C CA . GLN A 1 184 ? 1.955 9.012 -21.736 1.00 90.44 184 GLN A CA 1
ATOM 1405 C C . GLN A 1 184 ? 3.102 8.827 -22.738 1.00 90.44 184 GLN A C 1
ATOM 1407 O O . GLN A 1 184 ? 2.903 9.122 -23.915 1.00 90.44 184 GLN A O 1
ATOM 1412 N N . ILE A 1 185 ? 4.244 8.264 -22.322 1.00 96.38 185 ILE A N 1
ATOM 1413 C CA . ILE A 1 185 ? 5.366 7.932 -23.220 1.00 96.38 185 ILE A CA 1
ATOM 1414 C C . ILE A 1 185 ? 4.887 7.020 -24.352 1.00 96.38 185 ILE A C 1
ATOM 1416 O O . ILE A 1 185 ? 5.068 7.332 -25.528 1.00 96.38 185 ILE A O 1
ATOM 1420 N N . PHE A 1 186 ? 4.215 5.919 -24.011 1.00 94.88 186 PHE A N 1
ATOM 1421 C CA . PHE A 1 186 ? 3.743 4.955 -25.005 1.00 94.88 186 PHE A CA 1
ATOM 1422 C C . PHE A 1 186 ? 2.618 5.509 -25.872 1.00 94.88 186 PHE A C 1
ATOM 1424 O O . PHE A 1 186 ? 2.572 5.218 -27.065 1.00 94.88 186 PHE A O 1
ATOM 1431 N N . LYS A 1 187 ? 1.729 6.340 -25.315 1.00 93.06 187 LYS A N 1
ATOM 1432 C CA . LYS A 1 187 ? 0.712 7.028 -26.122 1.00 93.06 187 LYS A CA 1
ATOM 1433 C C . LYS A 1 187 ? 1.350 7.926 -27.172 1.00 93.06 187 LYS A C 1
ATOM 1435 O O . LYS A 1 187 ? 0.995 7.819 -28.342 1.00 93.06 187 LYS A O 1
ATOM 1440 N N . SER A 1 188 ? 2.300 8.762 -26.761 1.00 94.81 188 SER A N 1
ATOM 1441 C CA . SER A 1 188 ? 3.033 9.636 -27.675 1.00 94.81 188 SER A CA 1
ATOM 1442 C C . SER A 1 188 ? 3.804 8.828 -28.719 1.00 94.81 188 SER A C 1
ATOM 1444 O O . SER A 1 188 ? 3.779 9.188 -29.891 1.00 94.81 188 SER A O 1
ATOM 1446 N N . LEU A 1 189 ? 4.412 7.701 -28.333 1.00 94.75 189 LEU A N 1
ATOM 1447 C CA . LEU A 1 189 ? 5.086 6.799 -29.268 1.00 94.75 189 LEU A CA 1
ATOM 1448 C C . LEU A 1 189 ? 4.118 6.206 -30.300 1.00 94.75 189 LEU A C 1
ATOM 1450 O O . LEU A 1 189 ? 4.422 6.199 -31.487 1.00 94.75 189 LEU A O 1
ATOM 1454 N N . VAL A 1 190 ? 2.944 5.731 -29.879 1.00 92.94 190 VAL A N 1
ATOM 1455 C CA . VAL A 1 190 ? 1.927 5.205 -30.804 1.00 92.94 190 VAL A CA 1
ATOM 1456 C C . VAL A 1 190 ? 1.439 6.294 -31.756 1.00 92.94 190 VAL A C 1
ATOM 1458 O O . VAL A 1 190 ? 1.275 6.019 -32.943 1.00 92.94 190 VAL A O 1
ATOM 1461 N N . THR A 1 191 ? 1.221 7.516 -31.266 1.00 95.44 191 THR A N 1
ATOM 1462 C CA . THR A 1 191 ? 0.880 8.666 -32.116 1.00 95.44 191 THR A CA 1
ATOM 1463 C C . THR A 1 191 ? 1.980 8.925 -33.141 1.00 95.44 191 THR A C 1
ATOM 1465 O O . THR A 1 191 ? 1.697 8.938 -34.334 1.00 95.44 191 THR A O 1
ATOM 1468 N N . TYR A 1 192 ? 3.235 9.006 -32.699 1.00 95.12 192 TYR A N 1
ATOM 1469 C CA . TYR A 1 192 ? 4.391 9.203 -33.570 1.00 95.12 192 TYR A CA 1
ATOM 1470 C C . TYR A 1 192 ? 4.510 8.107 -34.639 1.00 95.12 192 TYR A C 1
ATOM 1472 O O . TYR A 1 192 ? 4.670 8.405 -35.819 1.00 95.12 192 TYR A O 1
ATOM 1480 N N . ILE A 1 193 ? 4.373 6.833 -34.259 1.00 95.31 193 ILE A N 1
ATOM 1481 C CA . ILE A 1 193 ? 4.422 5.710 -35.205 1.00 95.31 193 ILE A CA 1
ATOM 1482 C C . ILE A 1 193 ? 3.281 5.807 -36.218 1.00 95.31 193 ILE A C 1
ATOM 1484 O O . ILE A 1 193 ? 3.503 5.579 -37.400 1.00 95.31 193 ILE A O 1
ATOM 1488 N N . LYS A 1 194 ? 2.069 6.168 -35.794 1.00 91.50 194 LYS A N 1
ATOM 1489 C CA . LYS A 1 194 ? 0.938 6.328 -36.718 1.00 91.50 194 LYS A CA 1
ATOM 1490 C C . LYS A 1 194 ? 1.129 7.492 -37.688 1.00 91.50 194 LYS A C 1
ATOM 1492 O O . LYS A 1 194 ? 0.717 7.375 -38.836 1.00 91.50 194 LYS A O 1
ATOM 1497 N N . GLU A 1 195 ? 1.729 8.589 -37.239 1.00 93.88 195 GLU A N 1
ATOM 1498 C CA . GLU A 1 195 ? 1.964 9.780 -38.064 1.00 93.88 195 GLU A CA 1
ATOM 1499 C C . GLU A 1 195 ? 3.123 9.586 -39.047 1.00 93.88 195 GLU A C 1
ATOM 1501 O O . GLU A 1 195 ? 3.010 9.953 -40.215 1.00 93.88 195 GLU A O 1
ATOM 1506 N N . HIS A 1 196 ? 4.223 8.981 -38.596 1.00 90.50 196 HIS A N 1
ATOM 1507 C CA . HIS A 1 196 ? 5.455 8.875 -39.380 1.00 90.50 196 HIS A CA 1
ATOM 1508 C C . HIS A 1 196 ? 5.632 7.526 -40.083 1.00 90.50 196 HIS A C 1
ATOM 1510 O O . HIS A 1 196 ? 6.288 7.456 -41.119 1.00 90.50 196 HIS A O 1
ATOM 1516 N N . TYR A 1 197 ? 5.033 6.460 -39.552 1.00 92.62 197 TYR A N 1
ATOM 1517 C CA . TYR A 1 197 ? 5.178 5.085 -40.036 1.00 92.62 197 TYR A CA 1
ATOM 1518 C C . TYR A 1 197 ? 3.820 4.355 -40.139 1.00 92.62 197 TYR A C 1
ATOM 1520 O O . TYR A 1 197 ? 3.689 3.228 -39.648 1.00 92.62 197 TYR A O 1
ATOM 1528 N N . PRO A 1 198 ? 2.790 4.946 -40.788 1.00 89.00 198 PRO A N 1
ATOM 1529 C CA . PRO A 1 198 ? 1.438 4.371 -40.842 1.00 89.00 198 PRO A CA 1
ATOM 1530 C C . PRO A 1 198 ? 1.389 2.987 -41.505 1.00 89.00 198 PRO A C 1
ATOM 1532 O O . PRO A 1 198 ? 0.536 2.172 -41.167 1.00 89.00 198 PRO A O 1
ATOM 1535 N N . ASN A 1 199 ? 2.326 2.717 -42.418 1.00 91.31 199 ASN A N 1
ATOM 1536 C CA . ASN A 1 199 ? 2.439 1.458 -43.159 1.00 91.31 199 ASN A CA 1
ATOM 1537 C C . ASN A 1 199 ? 3.639 0.610 -42.695 1.00 91.31 199 ASN A C 1
ATOM 1539 O O . ASN A 1 199 ? 4.067 -0.297 -43.406 1.00 91.31 199 ASN A O 1
ATOM 1543 N N . GLY A 1 200 ? 4.194 0.916 -41.519 1.00 84.88 200 GLY A N 1
ATOM 1544 C CA . GLY A 1 200 ? 5.424 0.316 -41.010 1.00 84.88 200 GLY A CA 1
ATOM 1545 C C . GLY A 1 200 ? 6.662 1.183 -41.244 1.00 84.88 200 GLY A C 1
ATOM 1546 O O . GLY A 1 200 ? 6.593 2.276 -41.807 1.00 84.88 200 GLY A O 1
ATOM 1547 N N . LEU A 1 201 ? 7.800 0.696 -40.748 1.00 89.38 201 LEU A N 1
ATOM 1548 C CA . LEU A 1 201 ? 9.073 1.412 -40.773 1.00 89.38 201 LEU A CA 1
ATOM 1549 C C . LEU A 1 201 ? 9.513 1.688 -42.219 1.00 89.38 201 LEU A C 1
ATOM 1551 O O . LEU A 1 201 ? 9.657 0.764 -43.019 1.00 89.38 201 LEU A O 1
ATOM 1555 N N . THR A 1 202 ? 9.745 2.957 -42.547 1.00 83.88 202 THR A N 1
ATOM 1556 C CA . THR A 1 202 ? 10.165 3.373 -43.888 1.00 83.88 202 THR A CA 1
ATOM 1557 C C . THR A 1 202 ? 11.680 3.476 -43.967 1.00 83.88 202 THR A C 1
ATOM 1559 O O . THR A 1 202 ? 12.298 4.176 -43.166 1.00 83.88 202 THR A O 1
ATOM 1562 N N . TRP A 1 203 ? 12.268 2.831 -44.970 1.00 82.88 203 TRP A N 1
ATOM 1563 C CA . TRP A 1 203 ? 13.692 2.933 -45.283 1.00 82.88 203 TRP A CA 1
ATOM 1564 C C . TRP A 1 203 ? 13.925 3.990 -46.367 1.00 82.88 203 TRP A C 1
ATOM 1566 O O . TRP A 1 203 ? 13.111 4.147 -47.281 1.00 82.88 203 TRP A O 1
ATOM 1576 N N . ASN A 1 204 ? 15.029 4.733 -46.269 1.00 78.06 204 ASN A N 1
ATOM 1577 C CA . ASN A 1 204 ? 15.396 5.708 -47.293 1.00 78.06 204 ASN A CA 1
ATOM 1578 C C . ASN A 1 204 ? 15.974 4.985 -48.519 1.00 78.06 204 ASN A C 1
ATOM 1580 O O . ASN A 1 204 ? 17.155 4.660 -48.550 1.00 78.06 204 ASN A O 1
ATOM 1584 N N . ASN A 1 205 ? 15.141 4.743 -49.532 1.00 71.81 205 ASN A N 1
ATOM 1585 C CA . ASN A 1 205 ? 15.523 3.977 -50.724 1.00 71.81 205 ASN A CA 1
ATOM 1586 C C . ASN A 1 205 ? 16.064 4.837 -51.883 1.00 71.81 205 ASN A C 1
ATOM 1588 O O . ASN A 1 205 ? 16.376 4.286 -52.936 1.00 71.81 205 ASN A O 1
ATOM 1592 N N . ARG A 1 206 ? 16.122 6.171 -51.740 1.00 65.94 206 ARG A N 1
ATOM 1593 C CA . ARG A 1 206 ? 16.569 7.078 -52.818 1.00 65.94 206 ARG A CA 1
ATOM 1594 C C . ARG A 1 206 ? 17.989 7.597 -52.607 1.00 65.94 206 ARG A C 1
ATOM 1596 O O . ARG A 1 206 ? 18.766 7.553 -53.548 1.00 65.94 206 ARG A O 1
ATOM 1603 N N . ASP A 1 207 ? 18.323 7.990 -51.378 1.00 73.12 207 ASP A N 1
ATOM 1604 C CA . ASP A 1 207 ? 19.643 8.524 -50.997 1.00 73.12 207 ASP A CA 1
ATOM 1605 C C . ASP A 1 207 ? 20.178 7.830 -49.724 1.00 73.12 207 ASP A C 1
ATOM 1607 O O . ASP A 1 207 ? 20.860 8.429 -48.893 1.00 73.12 207 ASP A O 1
ATOM 1611 N N . GLY A 1 208 ? 19.778 6.572 -49.508 1.00 68.38 208 GLY A N 1
ATOM 1612 C CA . GLY A 1 208 ? 20.139 5.799 -48.323 1.00 68.38 208 GLY A CA 1
ATOM 1613 C C . GLY A 1 208 ? 21.588 5.328 -48.347 1.00 68.38 208 GLY A C 1
ATOM 1614 O O . GLY A 1 208 ? 22.062 4.776 -49.337 1.00 68.38 208 GLY A O 1
ATOM 1615 N N . VAL A 1 209 ? 22.278 5.512 -47.226 1.00 78.75 209 VAL A N 1
ATOM 1616 C CA . VAL A 1 209 ? 23.583 4.900 -46.961 1.00 78.75 209 VAL A CA 1
ATOM 1617 C C . VAL A 1 209 ? 23.371 3.444 -46.519 1.00 78.75 209 VAL A C 1
ATOM 1619 O O . VAL A 1 209 ? 22.351 3.135 -45.900 1.00 78.75 209 VAL A O 1
ATOM 1622 N N . ASP A 1 210 ? 24.320 2.549 -46.825 1.00 85.06 210 ASP A N 1
ATOM 1623 C CA . ASP A 1 210 ? 24.280 1.152 -46.366 1.00 85.06 210 ASP A CA 1
ATOM 1624 C C . ASP A 1 210 ? 24.088 1.070 -44.843 1.00 85.06 210 ASP A C 1
ATOM 1626 O O . ASP A 1 210 ? 24.668 1.861 -44.098 1.00 85.06 210 ASP A O 1
ATOM 1630 N N . VAL A 1 211 ? 23.308 0.094 -44.368 1.00 80.00 211 VAL A N 1
ATOM 1631 C CA . VAL A 1 211 ? 22.968 -0.061 -42.941 1.00 80.00 211 VAL A CA 1
ATOM 1632 C C . VAL A 1 211 ? 24.224 -0.143 -42.068 1.00 80.00 211 VAL A C 1
ATOM 1634 O O . VAL A 1 211 ? 24.264 0.433 -40.982 1.00 80.00 211 VAL A O 1
ATOM 1637 N N . THR A 1 212 ? 25.268 -0.815 -42.552 1.00 80.38 212 THR A N 1
ATOM 1638 C CA . THR A 1 212 ? 26.536 -0.992 -41.832 1.00 80.38 212 THR A CA 1
ATOM 1639 C C . THR A 1 212 ? 27.328 0.309 -41.763 1.00 80.38 212 THR A C 1
ATOM 1641 O O . THR A 1 212 ? 27.988 0.586 -40.763 1.00 80.38 212 THR A O 1
ATOM 1644 N N . GLU A 1 213 ? 27.253 1.121 -42.813 1.00 82.12 213 GLU A N 1
ATOM 1645 C CA . GLU A 1 213 ? 27.910 2.423 -42.881 1.00 82.12 213 GLU A CA 1
ATOM 1646 C C . GLU A 1 213 ? 27.143 3.479 -42.068 1.00 82.12 213 GLU A C 1
ATOM 1648 O O . GLU A 1 213 ? 27.757 4.227 -41.313 1.00 82.12 213 GLU A O 1
ATOM 1653 N N . ALA A 1 214 ? 25.807 3.461 -42.081 1.00 80.19 214 ALA A N 1
ATOM 1654 C CA . ALA A 1 214 ? 24.977 4.276 -41.191 1.00 80.19 214 ALA A CA 1
ATOM 1655 C C . ALA A 1 214 ? 25.236 3.948 -39.706 1.00 80.19 214 ALA A C 1
ATOM 1657 O O . ALA A 1 214 ? 25.334 4.846 -38.868 1.00 80.19 214 ALA A O 1
ATOM 1658 N N . LEU A 1 215 ? 25.418 2.664 -39.375 1.00 79.25 215 LEU A N 1
ATOM 1659 C CA . LEU A 1 215 ? 25.740 2.223 -38.017 1.00 79.25 215 LEU A CA 1
ATOM 1660 C C . LEU A 1 215 ? 27.146 2.670 -37.589 1.00 79.25 215 LEU A C 1
ATOM 1662 O O . LEU A 1 215 ? 27.325 3.141 -36.464 1.00 79.25 215 LEU A O 1
ATOM 1666 N N . LYS A 1 216 ? 28.126 2.612 -38.502 1.00 84.44 216 LYS A N 1
ATOM 1667 C CA . LYS A 1 216 ? 29.465 3.175 -38.278 1.00 84.44 216 LYS A CA 1
ATOM 1668 C C . LYS A 1 216 ? 29.423 4.687 -38.110 1.00 84.44 216 LYS A C 1
ATOM 1670 O O . LYS A 1 216 ? 30.102 5.184 -37.222 1.00 84.44 216 LYS A O 1
ATOM 1675 N N . GLN A 1 217 ? 28.625 5.418 -38.885 1.00 80.25 217 GLN A N 1
ATOM 1676 C CA . GLN A 1 217 ? 28.504 6.877 -38.769 1.00 80.25 217 GLN A CA 1
ATOM 1677 C C . GLN A 1 217 ? 27.943 7.294 -37.403 1.00 80.25 217 GLN A C 1
ATOM 1679 O O . GLN A 1 217 ? 28.458 8.227 -36.790 1.00 80.25 217 GLN A O 1
ATOM 1684 N N . VAL A 1 218 ? 26.966 6.552 -36.870 1.00 79.94 218 VAL A N 1
ATOM 1685 C CA . VAL A 1 218 ? 26.430 6.773 -35.515 1.00 79.94 218 VAL A CA 1
ATOM 1686 C C . VAL A 1 218 ? 27.447 6.400 -34.426 1.00 79.94 218 VAL A C 1
ATOM 1688 O O . VAL A 1 218 ? 27.550 7.101 -33.425 1.00 79.94 218 VAL A O 1
ATOM 1691 N N . GLN A 1 219 ? 28.236 5.336 -34.611 1.00 78.06 219 GLN A N 1
ATOM 1692 C CA . GLN A 1 219 ? 29.265 4.917 -33.643 1.00 78.06 219 GLN A CA 1
ATOM 1693 C C . GLN A 1 219 ? 30.532 5.787 -33.670 1.00 78.06 219 GLN A C 1
ATOM 1695 O O . GLN A 1 219 ? 31.160 5.994 -32.635 1.00 78.06 219 GLN A O 1
ATOM 1700 N N . SER A 1 220 ? 30.893 6.315 -34.840 1.00 68.62 220 SER A N 1
ATOM 1701 C CA . SER A 1 220 ? 32.002 7.264 -35.034 1.00 68.62 220 SER A CA 1
ATOM 1702 C C . SER A 1 220 ? 31.683 8.642 -34.452 1.00 68.62 220 SER A C 1
ATOM 1704 O O . SER A 1 220 ? 32.589 9.414 -34.147 1.00 68.62 220 SER A O 1
ATOM 1706 N N . GLY A 1 221 ? 30.394 8.955 -34.299 1.00 58.81 221 GLY A N 1
ATOM 1707 C CA . GLY A 1 221 ? 29.892 10.185 -33.706 1.00 58.81 221 GLY A CA 1
ATOM 1708 C C . GLY A 1 221 ? 29.563 10.027 -32.221 1.00 58.81 221 GLY A C 1
ATOM 1709 O O . GLY A 1 221 ? 28.396 9.946 -31.849 1.00 58.81 221 GLY A O 1
ATOM 1710 N N . SER A 1 222 ? 30.573 10.040 -31.350 1.00 44.66 222 SER A N 1
ATOM 1711 C CA . SER A 1 222 ? 30.391 10.393 -29.931 1.00 44.66 222 SER A CA 1
ATOM 1712 C C . SER A 1 222 ? 31.396 11.470 -29.504 1.00 44.66 222 SER A C 1
ATOM 1714 O O . SER A 1 222 ? 32.484 11.550 -30.072 1.00 44.66 222 SER A O 1
ATOM 1716 N N . PRO A 1 223 ? 31.021 12.364 -28.572 1.00 50.19 223 PRO A N 1
ATOM 1717 C CA . PRO A 1 223 ? 31.440 13.759 -28.606 1.00 50.19 223 PRO A CA 1
ATOM 1718 C C . PRO A 1 223 ? 32.793 13.995 -27.931 1.00 50.19 223 PRO A C 1
ATOM 1720 O O . PRO A 1 223 ? 32.963 13.758 -26.737 1.00 50.19 223 PRO A O 1
ATOM 1723 N N . THR A 1 224 ? 33.723 14.594 -28.666 1.00 39.78 224 THR A N 1
ATOM 1724 C CA . THR A 1 224 ? 34.739 15.479 -28.094 1.00 39.78 224 THR A CA 1
ATOM 1725 C C . THR A 1 224 ? 34.287 16.923 -28.287 1.00 39.78 224 THR A C 1
ATOM 1727 O O . THR A 1 224 ? 34.088 17.377 -29.408 1.00 39.78 224 THR A O 1
ATOM 1730 N N . GLY A 1 225 ? 34.164 17.663 -27.184 1.00 41.19 225 GLY A N 1
ATOM 1731 C CA . GLY A 1 225 ? 34.189 19.126 -27.207 1.00 41.19 225 GLY A CA 1
ATOM 1732 C C . GLY A 1 225 ? 32.835 19.818 -27.070 1.00 41.19 225 GLY A C 1
ATOM 1733 O O . GLY A 1 225 ? 32.013 19.858 -27.976 1.00 41.19 225 GLY A O 1
ATOM 1734 N N . SER A 1 226 ? 32.657 20.434 -25.911 1.00 46.09 226 SER A N 1
ATOM 1735 C CA . SER A 1 226 ? 31.602 21.367 -25.552 1.00 46.09 226 SER A CA 1
ATOM 1736 C C . SER A 1 226 ? 31.583 22.601 -26.467 1.00 46.09 226 SER A C 1
ATOM 1738 O O . SER A 1 226 ? 32.448 23.457 -26.334 1.00 46.09 226 SER A O 1
ATOM 1740 N N . THR A 1 227 ? 30.553 22.754 -27.298 1.00 37.81 227 THR A N 1
ATOM 1741 C CA . THR A 1 227 ? 29.889 24.042 -27.579 1.00 37.81 227 THR A CA 1
ATOM 1742 C C . THR A 1 227 ? 28.437 23.754 -27.966 1.00 37.81 227 THR A C 1
ATOM 1744 O O . THR A 1 227 ? 28.136 23.254 -29.045 1.00 37.81 227 THR A O 1
ATOM 1747 N N . LEU A 1 228 ? 27.514 24.023 -27.042 1.00 35.38 228 LEU A N 1
ATOM 1748 C CA . LEU A 1 228 ? 26.079 23.927 -27.302 1.00 35.38 228 LEU A CA 1
ATOM 1749 C C . LEU A 1 228 ? 25.692 24.969 -28.372 1.00 35.38 228 LEU A C 1
ATOM 1751 O O . LEU A 1 228 ? 25.981 26.151 -28.165 1.00 35.38 228 LEU A O 1
ATOM 1755 N N . PRO A 1 229 ? 25.023 24.597 -29.481 1.00 46.03 229 PRO A N 1
ATOM 1756 C CA . PRO A 1 229 ? 24.279 25.576 -30.265 1.00 46.03 229 PRO A CA 1
ATOM 1757 C C . PRO A 1 229 ? 23.179 26.184 -29.375 1.00 46.03 229 PRO A C 1
ATOM 1759 O O . PRO A 1 229 ? 22.647 25.479 -28.507 1.00 46.03 229 PRO A O 1
ATOM 1762 N N . PRO A 1 230 ? 22.840 27.480 -29.534 1.00 46.38 230 PRO A N 1
ATOM 1763 C CA . PRO A 1 230 ? 21.785 28.086 -28.736 1.00 46.38 230 PRO A CA 1
ATOM 1764 C C . PRO A 1 230 ? 20.494 27.278 -28.921 1.00 46.38 230 PRO A C 1
ATOM 1766 O O . PRO A 1 230 ? 20.182 26.879 -30.049 1.00 46.38 230 PRO A O 1
ATOM 1769 N N . PRO A 1 231 ? 19.762 26.993 -27.830 1.00 45.00 231 PRO A N 1
ATOM 1770 C CA . PRO A 1 231 ? 18.542 26.213 -27.915 1.00 45.00 231 PRO A CA 1
ATOM 1771 C C . PRO A 1 231 ? 17.565 26.898 -28.881 1.00 45.00 231 PRO A C 1
ATOM 1773 O O . PRO A 1 231 ? 17.475 28.131 -28.876 1.00 45.00 231 PRO A O 1
ATOM 1776 N N . PRO A 1 232 ? 16.824 26.134 -29.706 1.00 53.97 232 PRO A N 1
ATOM 1777 C CA . PRO A 1 232 ? 15.714 26.703 -30.453 1.00 53.97 232 PRO A CA 1
ATOM 1778 C C . PRO A 1 232 ? 14.777 27.420 -29.470 1.00 53.97 232 PRO A C 1
ATOM 1780 O O . PRO A 1 232 ? 14.618 26.948 -28.336 1.00 53.97 232 PRO A O 1
ATOM 1783 N N . PRO A 1 233 ? 14.185 28.565 -29.862 1.00 48.91 233 PRO A N 1
ATOM 1784 C CA . PRO A 1 233 ? 13.281 29.291 -28.988 1.00 48.91 233 PRO A CA 1
ATOM 1785 C C . PRO A 1 233 ? 12.204 28.319 -28.494 1.00 48.91 233 PRO A C 1
ATOM 1787 O O . PRO A 1 233 ? 11.630 27.587 -29.309 1.00 48.91 233 PRO A O 1
ATOM 1790 N N . PRO A 1 234 ? 11.967 28.253 -27.174 1.00 53.59 234 PRO A N 1
ATOM 1791 C CA . PRO A 1 234 ? 10.970 27.353 -26.628 1.00 53.59 234 PRO A CA 1
ATOM 1792 C C . PRO A 1 234 ? 9.628 27.648 -27.309 1.00 53.59 234 PRO A C 1
ATOM 1794 O O . PRO A 1 234 ? 9.293 28.826 -27.490 1.00 53.59 234 PRO A O 1
ATOM 1797 N N . PRO A 1 235 ? 8.847 26.620 -27.696 1.00 60.16 235 PRO A N 1
ATOM 1798 C CA . PRO A 1 235 ? 7.465 26.851 -28.087 1.00 60.16 235 PRO A CA 1
ATOM 1799 C C . PRO A 1 235 ? 6.793 27.652 -26.965 1.00 60.16 235 PRO A C 1
ATOM 1801 O O . PRO A 1 235 ? 7.105 27.405 -25.793 1.00 60.16 235 PRO A O 1
ATOM 1804 N N . PRO A 1 236 ? 5.932 28.634 -27.293 1.00 56.44 236 PRO A N 1
ATOM 1805 C CA . PRO A 1 236 ? 5.331 29.500 -26.293 1.00 56.44 236 PRO A CA 1
ATOM 1806 C C . PRO A 1 236 ? 4.731 28.630 -25.196 1.00 56.44 236 PRO A C 1
ATOM 1808 O O . PRO A 1 236 ? 3.866 27.791 -25.457 1.00 56.44 236 PRO A O 1
ATOM 1811 N N . LEU A 1 237 ? 5.264 28.793 -23.983 1.00 51.34 237 LEU A N 1
ATOM 1812 C CA . LEU A 1 237 ? 4.774 28.106 -22.804 1.00 51.34 237 LEU A CA 1
ATOM 1813 C C . LEU A 1 237 ? 3.291 28.431 -22.705 1.00 51.34 237 LEU A C 1
ATOM 1815 O O . LEU A 1 237 ? 2.915 29.584 -22.484 1.00 51.34 237 LEU A O 1
ATOM 1819 N N . LEU A 1 238 ? 2.448 27.419 -22.904 1.00 52.97 238 LEU A N 1
ATOM 1820 C CA . LEU A 1 238 ? 1.041 27.542 -22.576 1.00 52.97 238 LEU A CA 1
ATOM 1821 C C . LEU A 1 238 ? 0.978 27.992 -21.111 1.00 52.97 238 LEU A C 1
ATOM 1823 O O . LEU A 1 238 ? 1.616 27.353 -20.266 1.00 52.97 238 LEU A O 1
ATOM 1827 N N . PRO A 1 239 ? 0.277 29.096 -20.793 1.00 45.25 239 PRO A N 1
ATOM 1828 C CA . PRO A 1 239 ? 0.178 29.572 -19.426 1.00 45.25 239 PRO A CA 1
ATOM 1829 C C . PRO A 1 239 ? -0.258 28.418 -18.525 1.00 45.25 239 PRO A C 1
ATOM 1831 O O . PRO A 1 239 ? -1.218 27.716 -18.842 1.00 45.25 239 PRO A O 1
ATOM 1834 N N . LEU A 1 240 ? 0.413 28.232 -17.385 1.00 43.62 240 LEU A N 1
ATOM 1835 C CA . LEU A 1 240 ? 0.074 27.213 -16.377 1.00 43.62 240 LEU A CA 1
ATOM 1836 C C . LEU A 1 240 ? -1.402 27.275 -15.927 1.00 43.62 240 LEU A C 1
ATOM 1838 O O . LEU A 1 240 ? -1.931 26.301 -15.399 1.00 43.62 240 LEU A O 1
ATOM 1842 N N . ALA A 1 241 ? -2.102 28.374 -16.219 1.00 45.25 241 ALA A N 1
ATOM 1843 C CA . ALA A 1 241 ? -3.547 28.513 -16.069 1.00 45.25 241 ALA A CA 1
ATOM 1844 C C . ALA A 1 241 ? -4.381 27.575 -16.975 1.00 45.25 241 ALA A C 1
ATOM 1846 O O . ALA A 1 241 ? -5.548 27.330 -16.676 1.00 45.25 241 ALA A O 1
ATOM 1847 N N . GLN A 1 242 ? -3.819 27.019 -18.056 1.00 39.16 242 GLN A N 1
ATOM 1848 C CA . GLN A 1 242 ? -4.533 26.129 -18.984 1.00 39.16 242 GLN A CA 1
ATOM 1849 C C . GLN A 1 242 ? -4.356 24.638 -18.662 1.00 39.16 242 GLN A C 1
ATOM 1851 O O . GLN A 1 242 ? -5.193 23.831 -19.063 1.00 39.16 242 GLN A O 1
ATOM 1856 N N . VAL A 1 243 ? -3.357 24.273 -17.845 1.00 39.25 243 VAL A N 1
ATOM 1857 C CA . VAL A 1 243 ? -3.262 22.930 -17.231 1.00 39.25 243 VAL A CA 1
ATOM 1858 C C . VAL A 1 243 ? -4.444 22.687 -16.273 1.00 39.25 243 VAL A C 1
ATOM 1860 O O . VAL A 1 243 ? -4.863 21.550 -16.073 1.00 39.25 243 VAL A O 1
ATOM 1863 N N . ALA A 1 244 ? -5.080 23.758 -15.781 1.00 39.78 244 ALA A N 1
ATOM 1864 C CA . ALA A 1 244 ? -6.337 23.704 -15.030 1.00 39.78 244 ALA A CA 1
ATOM 1865 C C . ALA A 1 244 ? -7.596 23.504 -15.905 1.00 39.78 244 ALA A C 1
ATOM 1867 O O . ALA A 1 244 ? -8.709 23.428 -15.383 1.00 39.78 244 ALA A O 1
ATOM 1868 N N . ARG A 1 245 ? -7.456 23.405 -17.234 1.00 36.56 245 ARG A N 1
ATOM 1869 C CA . ARG A 1 245 ? -8.554 23.103 -18.164 1.00 36.56 245 ARG A CA 1
ATOM 1870 C C . ARG A 1 245 ? -8.168 21.985 -19.132 1.00 36.56 245 ARG A C 1
ATOM 1872 O O . ARG A 1 245 ? -8.314 22.111 -20.344 1.00 36.56 245 ARG A O 1
ATOM 1879 N N . LEU A 1 246 ? -7.771 20.834 -18.591 1.00 34.78 246 LEU A N 1
ATOM 1880 C CA . LEU A 1 246 ? -8.161 19.581 -19.243 1.00 34.78 246 LEU A CA 1
ATOM 1881 C C . LEU A 1 246 ? -9.694 19.613 -19.393 1.00 34.78 246 LEU A C 1
ATOM 1883 O O . LEU A 1 246 ? -10.363 20.011 -18.430 1.00 34.78 246 LEU A O 1
ATOM 1887 N N . PRO A 1 247 ? -10.287 19.231 -20.543 1.00 40.84 247 PRO A N 1
ATOM 1888 C CA . PRO A 1 247 ? -11.722 18.993 -20.566 1.00 40.84 247 PRO A CA 1
ATOM 1889 C C . PRO A 1 247 ? -11.971 17.994 -19.444 1.00 40.84 247 PRO A C 1
ATOM 1891 O O . PRO A 1 247 ? -11.328 16.941 -19.425 1.00 40.84 247 PRO A O 1
ATOM 1894 N N . ARG A 1 248 ? -12.791 18.378 -18.452 1.00 44.25 248 ARG A N 1
ATOM 1895 C CA . ARG A 1 248 ? -13.160 17.501 -17.339 1.00 44.25 248 ARG A CA 1
ATOM 1896 C C . ARG A 1 248 ? -13.488 16.155 -17.960 1.00 44.25 248 ARG A C 1
ATOM 1898 O O . ARG A 1 248 ? -14.481 16.036 -18.675 1.00 44.25 248 ARG A O 1
ATOM 1905 N N . LEU A 1 249 ? -12.619 15.172 -17.736 1.00 46.41 249 LEU A N 1
ATOM 1906 C CA . LEU A 1 249 ? -12.908 13.799 -18.089 1.00 46.41 249 LEU A CA 1
ATOM 1907 C C . LEU A 1 249 ? -14.250 13.503 -17.442 1.00 46.41 249 LEU A C 1
ATOM 1909 O O . LEU A 1 249 ? -14.396 13.683 -16.230 1.00 46.41 249 LEU A O 1
ATOM 1913 N N . HIS A 1 250 ? -15.234 13.182 -18.286 1.00 46.50 250 HIS A N 1
ATOM 1914 C CA . HIS A 1 250 ? -16.618 12.998 -17.880 1.00 46.50 250 HIS A CA 1
ATOM 1915 C C . HIS A 1 250 ? -16.632 12.172 -16.586 1.00 46.50 250 HIS A C 1
ATOM 1917 O O . HIS A 1 250 ? -15.924 11.160 -16.544 1.00 46.50 250 HIS A O 1
ATOM 1923 N N . PRO A 1 251 ? -17.364 12.568 -15.527 1.00 52.16 251 PRO A N 1
ATOM 1924 C CA . PRO A 1 251 ? -17.284 11.925 -14.210 1.00 52.16 251 PRO A CA 1
ATOM 1925 C C . PRO A 1 251 ? -17.419 10.400 -14.285 1.00 52.16 251 PRO A C 1
ATOM 1927 O O . PRO A 1 251 ? -16.771 9.666 -13.544 1.00 52.16 251 PRO A O 1
ATOM 1930 N N . GLN A 1 252 ? -18.179 9.915 -15.270 1.00 40.66 252 GLN A N 1
ATOM 1931 C CA . GLN A 1 252 ? -18.312 8.494 -15.546 1.00 40.66 252 GLN A CA 1
ATOM 1932 C C . GLN A 1 252 ? -17.028 7.820 -16.047 1.00 40.66 252 GLN A C 1
ATOM 1934 O O . GLN A 1 252 ? -16.820 6.676 -15.681 1.00 40.66 252 GLN A O 1
ATOM 1939 N N . LEU A 1 253 ? -16.153 8.461 -16.833 1.00 43.38 253 LEU A N 1
ATOM 1940 C CA . LEU A 1 253 ? -14.909 7.833 -17.307 1.00 43.38 253 LEU A CA 1
ATOM 1941 C C . LEU A 1 253 ? -13.877 7.693 -16.181 1.00 43.38 253 LEU A C 1
ATOM 1943 O O . LEU A 1 253 ? -13.186 6.681 -16.101 1.00 43.38 253 LEU A O 1
ATOM 1947 N N . VAL A 1 254 ? -13.810 8.671 -15.275 1.00 55.44 254 VAL A N 1
ATOM 1948 C CA . VAL A 1 254 ? -12.965 8.593 -14.072 1.00 55.44 254 VAL A CA 1
ATOM 1949 C C . VAL A 1 254 ? -13.477 7.495 -13.140 1.00 55.44 254 VAL A C 1
ATOM 1951 O O . VAL A 1 254 ? -12.692 6.682 -12.655 1.00 55.44 254 VAL A O 1
ATOM 1954 N N . GLU A 1 255 ? -14.796 7.402 -12.966 1.00 49.44 255 GLU A N 1
ATOM 1955 C CA . GLU A 1 255 ? -15.416 6.344 -12.167 1.00 49.44 255 GLU A CA 1
ATOM 1956 C C . GLU A 1 255 ? -15.322 4.965 -12.847 1.00 49.44 255 GLU A C 1
ATOM 1958 O O . GLU A 1 255 ? -15.171 3.949 -12.177 1.00 49.44 255 GLU A O 1
ATOM 1963 N N . GLN A 1 256 ? -15.343 4.907 -14.182 1.00 43.88 256 GLN A N 1
ATOM 1964 C CA . GLN A 1 256 ? -15.118 3.692 -14.976 1.00 43.88 256 GLN A CA 1
ATOM 1965 C C . GLN A 1 256 ? -13.670 3.214 -14.867 1.00 43.88 256 GLN A C 1
ATOM 1967 O O . GLN A 1 256 ? -13.439 2.016 -14.733 1.00 43.88 256 GLN A O 1
ATOM 1972 N N . LEU A 1 257 ? -12.692 4.123 -14.882 1.00 46.72 257 LEU A N 1
ATOM 1973 C CA . LEU A 1 257 ? -11.281 3.784 -14.688 1.00 46.72 257 LEU A CA 1
ATOM 1974 C C . LEU A 1 257 ? -11.005 3.353 -13.246 1.00 46.72 257 LEU A C 1
ATOM 1976 O O . LEU A 1 257 ? -10.308 2.361 -13.048 1.00 46.72 257 LEU A O 1
ATOM 1980 N N . ARG A 1 258 ? -11.621 4.012 -12.255 1.00 56.03 258 ARG A N 1
ATOM 1981 C CA . ARG A 1 258 ? -11.560 3.593 -10.847 1.00 56.03 258 ARG A CA 1
ATOM 1982 C C . ARG A 1 258 ? -12.183 2.208 -10.654 1.00 56.03 258 ARG A C 1
ATOM 1984 O O . ARG A 1 258 ? -11.534 1.329 -10.099 1.00 56.03 258 ARG A O 1
ATOM 1991 N N . ARG A 1 259 ? -13.385 1.963 -11.191 1.00 51.16 259 ARG A N 1
ATOM 1992 C CA . ARG A 1 259 ? -14.038 0.641 -11.151 1.00 51.16 259 ARG A CA 1
ATOM 1993 C C . ARG A 1 259 ? -13.250 -0.428 -11.908 1.00 51.16 259 ARG A C 1
ATOM 1995 O O . ARG A 1 259 ? -13.199 -1.560 -11.445 1.00 51.16 259 ARG A O 1
ATOM 2002 N N . ARG A 1 260 ? -12.613 -0.102 -13.039 1.00 54.66 260 ARG A N 1
ATOM 2003 C CA . ARG A 1 260 ? -11.765 -1.044 -13.794 1.00 54.66 260 ARG A CA 1
ATOM 2004 C C . ARG A 1 260 ? -10.467 -1.380 -13.066 1.00 54.66 260 ARG A C 1
ATOM 2006 O O . ARG A 1 260 ? -10.087 -2.543 -13.078 1.00 54.66 260 ARG A O 1
ATOM 2013 N N . GLN A 1 261 ? -9.828 -0.407 -12.421 1.00 54.22 261 GLN A N 1
ATOM 2014 C CA . GLN A 1 261 ? -8.647 -0.629 -11.578 1.00 54.22 261 GLN A CA 1
ATOM 2015 C C . GLN A 1 261 ? -8.998 -1.497 -10.361 1.00 54.22 261 GLN A C 1
ATOM 2017 O O . GLN A 1 261 ? -8.367 -2.528 -10.156 1.00 54.22 261 GLN A O 1
ATOM 2022 N N . TYR A 1 262 ? -10.086 -1.181 -9.646 1.00 48.03 262 TYR A N 1
ATOM 2023 C CA . TYR A 1 262 ? -10.593 -2.030 -8.557 1.00 48.03 262 TYR A CA 1
ATOM 2024 C C . TYR A 1 262 ? -10.948 -3.445 -9.036 1.00 48.03 262 TYR A C 1
ATOM 2026 O O . TYR A 1 262 ? -10.627 -4.423 -8.368 1.00 48.03 262 TYR A O 1
ATOM 2034 N N . ARG A 1 263 ? -11.558 -3.581 -10.221 1.00 42.38 263 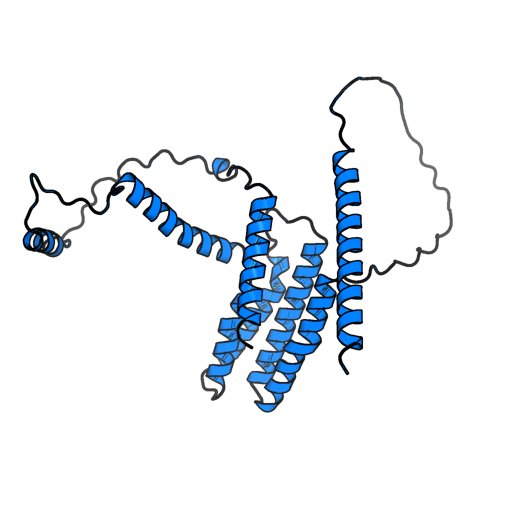ARG A N 1
ATOM 2035 C CA . ARG A 1 263 ? -11.882 -4.888 -10.808 1.00 42.38 263 ARG A CA 1
ATOM 2036 C C . ARG A 1 263 ? -10.629 -5.674 -11.196 1.00 42.38 263 ARG A C 1
ATOM 2038 O O . ARG A 1 263 ? -10.619 -6.879 -11.007 1.00 42.38 263 ARG A O 1
ATOM 2045 N N . LEU A 1 264 ? -9.579 -5.022 -11.694 1.00 41.91 264 LEU A N 1
ATOM 2046 C CA . LEU A 1 264 ? -8.302 -5.667 -12.023 1.00 41.91 264 LEU A CA 1
ATOM 2047 C C . LEU A 1 264 ? -7.577 -6.169 -10.772 1.00 41.91 264 LEU A C 1
ATOM 2049 O O . LEU A 1 264 ? -7.121 -7.307 -10.767 1.00 41.91 264 LEU A O 1
ATOM 2053 N N . VAL A 1 265 ? -7.545 -5.369 -9.704 1.00 49.97 265 VAL A N 1
ATOM 2054 C CA . VAL A 1 265 ? -6.938 -5.754 -8.420 1.00 49.97 265 VAL A CA 1
ATOM 2055 C C . VAL A 1 265 ? -7.702 -6.920 -7.779 1.00 49.97 265 VAL A C 1
ATOM 2057 O O . VAL A 1 265 ? -7.094 -7.916 -7.395 1.00 49.97 265 VAL A O 1
ATOM 2060 N N . ILE A 1 266 ? -9.038 -6.862 -7.755 1.00 47.97 266 ILE A N 1
ATOM 2061 C CA . ILE A 1 266 ? -9.878 -7.944 -7.214 1.00 47.97 266 ILE A CA 1
ATOM 2062 C C . ILE A 1 266 ? -9.793 -9.212 -8.084 1.00 47.97 266 ILE A C 1
ATOM 2064 O O . ILE A 1 266 ? -9.701 -10.313 -7.546 1.00 47.97 266 ILE A O 1
ATOM 2068 N N . CYS A 1 267 ? -9.773 -9.094 -9.417 1.00 36.72 267 CYS A N 1
ATOM 2069 C CA . CYS A 1 267 ? -9.630 -10.247 -10.313 1.00 36.72 267 CYS A CA 1
ATOM 2070 C C . CYS A 1 267 ? -8.249 -10.910 -10.210 1.00 36.72 267 CYS A C 1
ATOM 2072 O O . CYS A 1 267 ? -8.173 -12.128 -10.326 1.00 36.72 267 CYS A O 1
ATOM 2074 N N . HIS A 1 268 ? -7.171 -10.156 -9.970 1.00 44.44 268 HIS A N 1
ATOM 2075 C CA . HIS A 1 268 ? -5.853 -10.751 -9.721 1.00 44.44 268 HIS A CA 1
ATOM 2076 C C . HIS A 1 268 ? -5.765 -11.436 -8.352 1.00 44.44 268 HIS A C 1
ATOM 2078 O O . HIS A 1 268 ? -5.140 -12.486 -8.248 1.00 44.44 268 HIS A O 1
ATOM 2084 N N . LEU A 1 269 ? -6.443 -10.905 -7.330 1.00 40.62 269 LEU A N 1
ATOM 2085 C CA . LEU A 1 269 ? -6.502 -11.527 -6.002 1.00 40.62 269 LEU A CA 1
ATOM 2086 C C . LEU A 1 269 ? -7.345 -12.816 -5.974 1.00 40.62 269 LEU A C 1
ATOM 2088 O O . LEU A 1 269 ? -7.021 -13.731 -5.225 1.00 40.62 269 LEU A O 1
ATOM 2092 N N . PHE A 1 270 ? -8.390 -12.924 -6.803 1.00 40.31 270 PHE A N 1
ATOM 2093 C CA . PHE A 1 270 ? -9.266 -14.107 -6.858 1.00 40.31 270 PHE A CA 1
ATOM 2094 C C . PHE A 1 270 ? -8.905 -15.140 -7.938 1.00 40.31 270 PHE A C 1
ATOM 2096 O O . PHE A 1 270 ? -9.485 -16.220 -7.943 1.00 40.31 270 PHE A O 1
ATOM 2103 N N . SER A 1 271 ? -7.962 -14.849 -8.841 1.00 35.41 271 SER A N 1
ATOM 2104 C CA . SER A 1 271 ? -7.530 -15.791 -9.891 1.00 35.41 271 SER A CA 1
ATOM 2105 C C . SER A 1 271 ? -6.383 -16.722 -9.463 1.00 35.41 271 SER A C 1
ATOM 2107 O O . SER A 1 271 ? -5.951 -17.539 -10.274 1.00 35.41 271 SER A O 1
ATOM 2109 N N . SER A 1 272 ? -5.894 -16.606 -8.224 1.00 43.50 272 SER A N 1
ATOM 2110 C CA . SER A 1 272 ? -4.771 -17.396 -7.685 1.00 43.50 272 SER A CA 1
ATOM 2111 C C . SER A 1 272 ? -5.175 -18.389 -6.581 1.00 43.50 272 SER A C 1
ATOM 2113 O O . SER A 1 272 ? -4.326 -18.764 -5.777 1.00 43.50 272 SER A O 1
ATOM 2115 N N . ASN A 1 273 ? -6.444 -18.814 -6.529 1.00 36.09 273 ASN A N 1
ATOM 2116 C CA . ASN A 1 273 ? -6.921 -19.900 -5.658 1.00 36.09 273 ASN A CA 1
ATOM 2117 C C . ASN A 1 273 ? -7.516 -21.038 -6.490 1.00 36.09 273 ASN A C 1
ATOM 2119 O O . ASN A 1 273 ? -8.407 -20.735 -7.316 1.00 36.09 273 ASN A O 1
#

Sequence (273 aa):
MTSHHMNSFTTLIKRLEAATSRLEDMAASLEASNPDSPAADGIAASAVSASPKATSSPVPPAPSVVEPPPRQIEDFDALINKEVTNFVELSKRLGEPAVEQSKAILRAFEAERTYLYIALKAKKPDQQSPDLLGDLRKASDEINNIREANRPSPLFNHLSAVAEGVVSLGWDDRHVAFIQSYYQIFKSLVTYIKEHYPNGLTWNNRDGVDVTEALKQVQSGSPTGSTLPPPPPPPPLLPLAQVARLPRLHPQLVEQLRRRQYRLVICHLFSSN

Secondary structure (DSSP, 8-state):
--HHHHHHHHHHHHHHHHHHHHHHHHHHHHHT------------------------PPPPPPP---PPPPHHHHHHHHHIIIIIHHHHHHHHHH-TTHHHHHHHHHHHHHHHHHHHHHHHHSPPPSS--GGGGHHHHHHHHHHHHHHHHTTT-TTHHHHHHHHHHGGGG---HHHHHHHHHHHHHHHHHHHHHHHH-TTSPPP--SSPPPHHHHHHHHHH-------PPPPPPPPP---TTTGGGS----HHHHHHHHHHHHHHHHHHHHTT-

pLDDT: mean 71.05, std 22.03, range [28.53, 97.31]

Radius of gyration: 31.24 Å; chains: 1; bounding box: 76×82×83 Å

Organism: Ajellomyces capsulatus (NCBI:txid5037)

Foldseek 3Di:
DPVVVVVVVVVVVVVVVVVVVVVVVVVVVVVVDDDDDDDDDDDDDDDDDDDDDDDDDDDDPDPPPPDPQPPVLVVLVVCLVPVLVVLLVVLVVVPPPSNVLSVLVSQLSVLLSQLVSCPVVDDDDPDDDCVSCVSNVVSLVSLVVRLVVQVVPPCNVVSVVSSVVSVVSPPDVVVVVVVVVVVVVVVVVVVVCCVPPVPHDDADPPPDDPPVVVVVVVVVDDDDDDDDDPDDDPDPPDPPVCVVDPPPPPPVVVVVVVVVVVVVVVCVVPVPD

InterPro domains:
  IPR001837 Adenylate cyclase-associated CAP [PTHR10652] (9-171)
  IPR013992 Adenylate cyclase-associated CAP, N-terminal [PF01213] (10-54)
  IPR018106 CAP, conserved site, N-terminal [PS01088] (12-24)
  IPR036222 Adenylate cyclase-associated CAP, N-terminal domain superfamily [G3DSA:1.25.40.330] (72-171)
  IPR036222 Adenylate cyclase-associated CAP, N-terminal domain superfamily [G3DSA:1.25.40.330] (172-208)
  IPR036222 Adenylate cyclase-associated CAP, N-terminal domain superfamily [SSF101278] (73-236)
  IPR053950 CAP, N-terminal domain [PF21938] (76-171)